Protein AF-A0A953XU45-F1 (afdb_monomer)

Structure (mmCIF, N/CA/C/O backbone):
data_AF-A0A953XU45-F1
#
_entry.id   AF-A0A953XU45-F1
#
loop_
_atom_site.group_PDB
_atom_site.id
_atom_site.type_symbol
_atom_site.label_atom_id
_atom_site.label_alt_id
_atom_site.label_comp_id
_atom_site.label_asym_id
_atom_site.label_entity_id
_atom_site.label_seq_id
_atom_site.pdbx_PDB_ins_code
_atom_site.Cartn_x
_atom_site.Cartn_y
_atom_site.Cartn_z
_atom_site.occupancy
_atom_site.B_iso_or_equiv
_atom_site.auth_seq_id
_atom_site.auth_comp_id
_atom_site.auth_asym_id
_atom_site.auth_atom_id
_atom_site.pdbx_PDB_model_num
ATOM 1 N N . LEU A 1 1 ? 2.049 -4.537 -27.971 1.00 59.34 1 LEU A N 1
ATOM 2 C CA . LEU A 1 1 ? 2.521 -4.951 -26.633 1.00 59.34 1 LEU A CA 1
ATOM 3 C C . LEU A 1 1 ? 4.026 -5.222 -26.651 1.00 59.34 1 LEU A C 1
ATOM 5 O O . LEU A 1 1 ? 4.647 -5.045 -25.622 1.00 59.34 1 LEU A O 1
ATOM 9 N N . ASP A 1 2 ? 4.620 -5.499 -27.819 1.00 70.56 2 ASP A N 1
ATOM 10 C CA . ASP A 1 2 ? 6.044 -5.865 -27.972 1.00 70.56 2 ASP A CA 1
ATOM 11 C C . ASP A 1 2 ? 7.044 -4.688 -28.004 1.00 70.56 2 ASP A C 1
ATOM 13 O O . ASP A 1 2 ? 8.174 -4.842 -28.455 1.00 70.56 2 ASP A O 1
ATOM 17 N N . ASP A 1 3 ? 6.638 -3.494 -27.570 1.00 85.00 3 ASP A N 1
ATOM 18 C CA . ASP A 1 3 ? 7.524 -2.327 -27.489 1.00 85.00 3 ASP A CA 1
ATOM 19 C C . ASP A 1 3 ? 7.794 -2.031 -26.016 1.00 85.00 3 ASP A C 1
ATOM 21 O O . ASP A 1 3 ? 6.856 -1.723 -25.283 1.00 85.00 3 ASP A O 1
ATOM 25 N N . GLU A 1 4 ? 9.055 -2.080 -25.584 1.00 82.81 4 GLU A N 1
ATOM 26 C CA . GLU A 1 4 ? 9.454 -1.861 -24.184 1.00 82.81 4 GLU A CA 1
ATOM 27 C C . GLU A 1 4 ? 8.942 -0.532 -23.604 1.00 82.81 4 GLU A C 1
ATOM 29 O O . GLU A 1 4 ? 8.716 -0.408 -22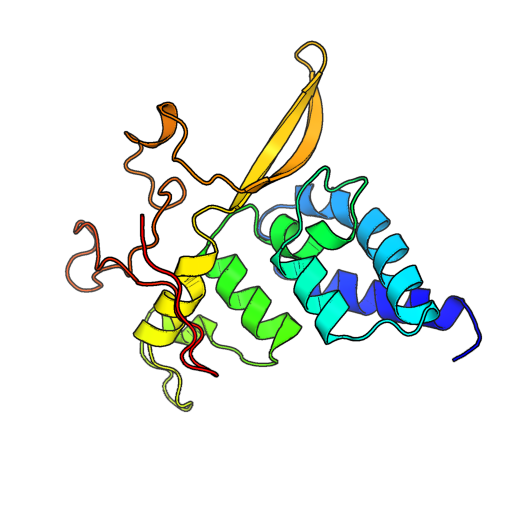.394 1.00 82.81 4 GLU A O 1
ATOM 34 N N . ARG A 1 5 ? 8.700 0.470 -24.462 1.00 91.50 5 ARG A N 1
ATOM 35 C CA . ARG A 1 5 ? 8.142 1.770 -24.064 1.00 91.50 5 ARG A CA 1
ATOM 36 C C . ARG A 1 5 ? 6.715 1.659 -23.531 1.00 91.50 5 ARG A C 1
ATOM 38 O O . ARG A 1 5 ? 6.288 2.545 -22.789 1.00 91.50 5 ARG A O 1
ATOM 45 N N . TYR A 1 6 ? 5.987 0.600 -23.886 1.00 92.25 6 TYR A N 1
ATOM 46 C CA . TYR A 1 6 ? 4.669 0.299 -23.334 1.00 92.25 6 TYR A CA 1
ATOM 47 C C . TYR A 1 6 ? 4.742 0.129 -21.813 1.00 92.25 6 TYR A C 1
ATOM 49 O O . TYR A 1 6 ? 4.042 0.850 -21.094 1.00 92.25 6 TYR A O 1
ATOM 57 N N . GLY A 1 7 ? 5.625 -0.756 -21.331 1.00 95.38 7 GLY A N 1
ATOM 58 C CA . GLY A 1 7 ? 5.829 -0.994 -19.904 1.00 95.38 7 GLY A CA 1
ATOM 59 C C . GLY A 1 7 ? 6.229 0.283 -19.180 1.00 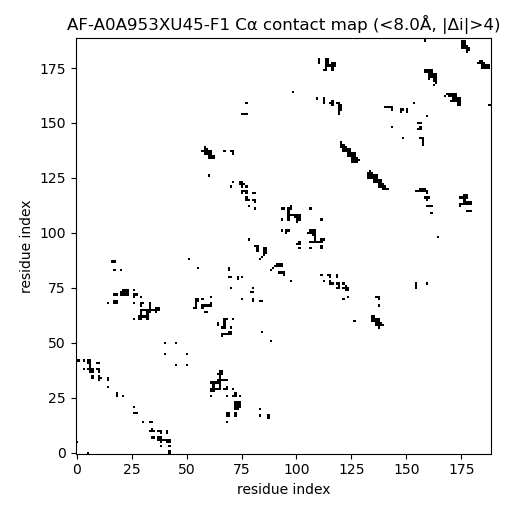95.38 7 GLY A C 1
ATOM 60 O O . GLY A 1 7 ? 5.592 0.647 -18.198 1.00 95.38 7 GLY A O 1
ATOM 61 N N . VAL A 1 8 ? 7.176 1.047 -19.733 1.00 96.94 8 VAL A N 1
ATOM 62 C CA . VAL A 1 8 ? 7.631 2.313 -19.131 1.00 96.94 8 VAL A CA 1
ATOM 63 C C . VAL A 1 8 ? 6.507 3.346 -19.014 1.00 96.94 8 VAL A C 1
ATOM 65 O O . VAL A 1 8 ? 6.394 4.032 -17.994 1.00 96.94 8 VAL A O 1
ATOM 68 N N . ASN A 1 9 ? 5.667 3.488 -20.043 1.00 96.75 9 ASN A N 1
ATOM 69 C CA . ASN A 1 9 ? 4.551 4.433 -20.016 1.00 96.75 9 ASN A CA 1
ATOM 70 C C . ASN A 1 9 ? 3.541 4.080 -18.914 1.00 96.75 9 ASN A C 1
ATOM 72 O O . ASN A 1 9 ? 3.174 4.935 -18.105 1.00 96.75 9 ASN A O 1
ATOM 76 N N . TRP A 1 10 ? 3.128 2.815 -18.852 1.00 97.38 10 TRP A N 1
ATOM 77 C CA . TRP A 1 10 ? 2.162 2.349 -17.859 1.00 97.38 10 TRP A CA 1
ATOM 78 C C . TRP A 1 10 ? 2.744 2.275 -16.447 1.00 97.38 10 TRP A C 1
ATOM 80 O O . TRP A 1 10 ? 2.054 2.615 -15.488 1.00 97.38 10 TRP A O 1
ATOM 90 N N . ALA A 1 11 ? 4.023 1.935 -16.304 1.00 98.06 11 ALA A N 1
ATOM 91 C CA . ALA A 1 11 ? 4.728 1.967 -15.030 1.00 98.06 11 ALA A CA 1
ATOM 92 C C . ALA A 1 11 ? 4.748 3.377 -14.428 1.00 98.06 11 ALA A C 1
ATOM 94 O O . ALA A 1 11 ? 4.522 3.543 -13.232 1.00 98.06 11 ALA A O 1
ATOM 95 N N . ARG A 1 12 ? 4.952 4.415 -15.251 1.00 98.31 12 ARG A N 1
ATOM 96 C CA . ARG A 1 12 ? 4.872 5.816 -14.800 1.00 98.31 12 ARG A CA 1
ATOM 97 C C . ARG A 1 12 ? 3.469 6.188 -14.335 1.00 98.31 12 ARG A C 1
ATOM 99 O O . ARG A 1 12 ? 3.345 6.800 -13.279 1.00 98.31 12 ARG A O 1
ATOM 106 N N . TYR A 1 13 ? 2.440 5.779 -15.078 1.00 97.81 13 TYR A N 1
ATOM 107 C CA . TYR A 1 13 ? 1.050 5.977 -14.666 1.00 97.81 13 TYR A CA 1
ATOM 108 C C . TYR A 1 13 ? 0.772 5.335 -13.300 1.00 97.81 13 TYR A C 1
ATOM 110 O O . TYR A 1 13 ? 0.275 6.005 -12.399 1.00 97.81 13 TYR A O 1
ATOM 118 N N . TRP A 1 14 ? 1.141 4.064 -13.116 1.00 97.88 14 TRP A N 1
ATOM 119 C CA . TRP A 1 14 ? 0.916 3.347 -11.859 1.00 97.88 14 TRP A CA 1
ATOM 120 C C . TRP A 1 14 ? 1.731 3.911 -10.699 1.00 97.88 14 TRP A C 1
ATOM 122 O O . TRP A 1 14 ? 1.195 4.083 -9.605 1.00 97.88 14 TRP A O 1
ATOM 132 N N . ARG A 1 15 ? 2.993 4.279 -10.940 1.00 98.19 15 ARG A N 1
ATOM 133 C CA . ARG A 1 15 ? 3.811 5.012 -9.971 1.00 98.19 15 ARG A CA 1
ATOM 134 C C . ARG A 1 15 ? 3.092 6.285 -9.519 1.00 98.19 15 ARG A C 1
ATOM 136 O O . ARG A 1 15 ? 2.994 6.523 -8.318 1.00 98.19 15 ARG A O 1
ATOM 143 N N . ASP A 1 16 ? 2.596 7.094 -10.453 1.00 98.00 16 ASP A N 1
ATOM 144 C CA . ASP A 1 16 ? 1.911 8.348 -10.124 1.00 98.00 16 ASP A CA 1
ATOM 145 C C . ASP A 1 16 ? 0.602 8.085 -9.381 1.00 98.00 16 ASP A C 1
ATOM 147 O O . ASP A 1 16 ? 0.333 8.736 -8.375 1.00 98.00 16 ASP A O 1
ATOM 151 N N . ALA A 1 17 ? -0.164 7.078 -9.803 1.00 96.94 17 ALA A N 1
ATOM 152 C CA . ALA A 1 17 ? -1.384 6.661 -9.126 1.00 96.94 17 ALA A CA 1
ATOM 153 C C . ALA A 1 17 ? -1.125 6.232 -7.673 1.00 96.94 17 ALA A C 1
ATOM 155 O O . ALA A 1 17 ? -1.920 6.584 -6.804 1.00 96.94 17 ALA A O 1
ATOM 156 N N . ILE A 1 18 ? -0.034 5.511 -7.396 1.00 97.38 18 ILE A N 1
ATOM 157 C CA . ILE A 1 18 ? 0.339 5.051 -6.048 1.00 97.38 18 ILE A CA 1
ATOM 158 C C . ILE A 1 18 ? 0.905 6.200 -5.199 1.00 97.38 18 ILE A C 1
ATOM 160 O O . ILE A 1 18 ? 0.511 6.378 -4.049 1.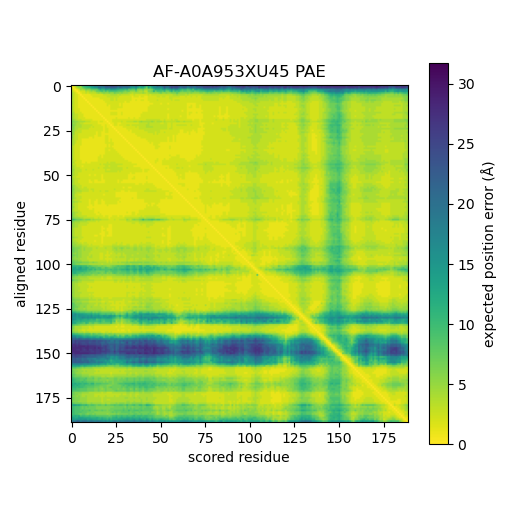00 97.38 18 ILE A O 1
ATOM 164 N N . LEU A 1 19 ? 1.809 7.014 -5.754 1.00 97.56 19 LEU A N 1
ATOM 165 C CA . LEU A 1 19 ? 2.491 8.090 -5.018 1.00 97.56 19 LEU A CA 1
ATOM 166 C C . LEU A 1 19 ? 1.659 9.377 -4.884 1.00 97.56 19 LEU A C 1
ATOM 168 O O . LEU A 1 19 ? 2.091 10.314 -4.196 1.00 97.56 19 LEU A O 1
ATOM 172 N N . TYR A 1 20 ? 0.478 9.435 -5.512 1.00 96.00 20 TYR A N 1
ATOM 173 C CA . TYR A 1 20 ? -0.421 10.590 -5.473 1.00 96.00 20 TYR A CA 1
ATOM 174 C C . TYR A 1 20 ? -0.826 10.968 -4.042 1.00 96.00 20 TYR A C 1
ATOM 176 O O . TYR A 1 20 ? -0.755 12.141 -3.679 1.00 96.00 20 TYR A O 1
ATOM 184 N N . ARG A 1 21 ? -1.184 9.977 -3.213 1.00 94.56 21 ARG A N 1
ATOM 185 C CA . ARG A 1 21 ? -1.597 10.150 -1.806 1.00 94.56 21 ARG A CA 1
ATOM 186 C C . ARG A 1 21 ? -0.527 9.675 -0.821 1.00 94.56 21 ARG A C 1
ATOM 188 O O . ARG A 1 21 ? -0.835 9.062 0.189 1.00 94.56 21 ARG A O 1
ATOM 195 N N . ARG A 1 22 ? 0.749 9.912 -1.134 1.00 97.38 22 ARG A N 1
ATOM 196 C CA . ARG A 1 22 ? 1.843 9.568 -0.214 1.00 97.38 22 ARG A CA 1
ATOM 197 C C . ARG A 1 22 ? 1.778 10.415 1.064 1.00 97.38 22 ARG A C 1
ATOM 199 O O . ARG A 1 22 ? 1.556 11.622 0.998 1.00 97.38 22 ARG A O 1
ATOM 206 N N . ASN A 1 23 ? 2.090 9.794 2.193 1.00 95.06 23 ASN A N 1
ATOM 207 C CA . ASN A 1 23 ? 2.141 10.436 3.507 1.00 95.06 23 ASN A CA 1
ATOM 208 C C . ASN A 1 23 ? 3.444 11.196 3.772 1.00 95.06 23 ASN A C 1
ATOM 210 O O . ASN A 1 23 ? 3.493 12.067 4.638 1.00 95.06 23 ASN A O 1
ATOM 214 N N . ASP A 1 24 ? 4.514 10.864 3.050 1.00 95.19 24 ASP A N 1
ATOM 215 C CA . ASP A 1 24 ? 5.833 11.458 3.248 1.00 95.19 24 ASP A CA 1
ATOM 216 C C . ASP A 1 24 ? 6.565 11.613 1.911 1.00 95.19 24 ASP A C 1
ATOM 218 O O . ASP A 1 24 ? 6.570 10.710 1.071 1.00 95.19 24 ASP A O 1
ATOM 222 N N . GLU A 1 25 ? 7.226 12.752 1.701 1.00 96.19 25 GLU A N 1
ATOM 223 C CA . GLU A 1 25 ? 7.978 13.008 0.469 1.00 96.19 25 GLU A CA 1
ATOM 224 C C . GLU A 1 25 ? 9.145 12.044 0.263 1.00 96.19 25 GLU A C 1
ATOM 226 O O . GLU A 1 25 ? 9.513 11.755 -0.874 1.00 96.19 25 GLU A O 1
ATOM 231 N N . ARG A 1 26 ? 9.703 11.481 1.338 1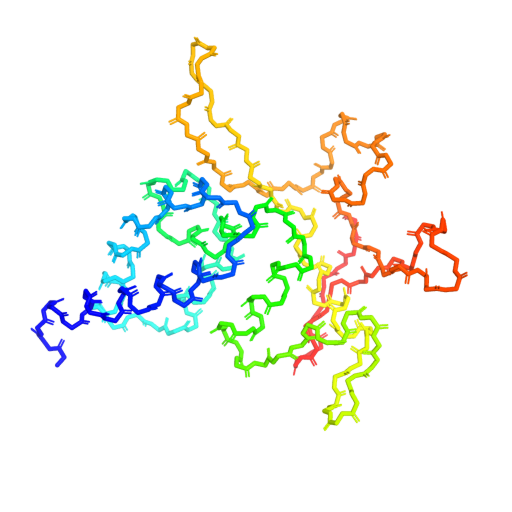.00 95.94 26 ARG A N 1
ATOM 232 C CA . ARG A 1 26 ? 10.792 10.501 1.251 1.00 95.94 26 ARG A CA 1
ATOM 233 C C . ARG A 1 26 ? 10.349 9.197 0.593 1.00 95.94 26 ARG A C 1
ATOM 235 O O . ARG A 1 26 ? 11.211 8.463 0.118 1.00 95.94 26 ARG A O 1
ATOM 242 N N . ALA A 1 27 ? 9.046 8.929 0.488 1.00 96.56 27 ALA A N 1
ATOM 243 C CA . ALA A 1 27 ? 8.534 7.825 -0.320 1.00 96.56 27 ALA A CA 1
ATOM 244 C C . ALA A 1 27 ? 8.897 7.967 -1.811 1.00 96.56 27 ALA A C 1
ATOM 246 O O . ALA A 1 27 ? 8.995 6.964 -2.513 1.00 96.56 27 ALA A O 1
ATOM 247 N N . LEU A 1 28 ? 9.189 9.184 -2.297 1.00 97.50 28 LEU A N 1
ATOM 248 C CA . LEU A 1 28 ? 9.670 9.413 -3.666 1.00 97.50 28 LEU A CA 1
ATOM 249 C C . LEU A 1 28 ? 11.017 8.733 -3.954 1.00 97.50 28 LEU A C 1
ATOM 251 O O . LEU A 1 28 ? 11.348 8.532 -5.119 1.00 97.50 28 LEU A O 1
ATOM 255 N N . LEU A 1 29 ? 11.772 8.320 -2.929 1.00 97.25 29 LEU A N 1
ATOM 256 C CA . LEU A 1 29 ? 12.967 7.489 -3.109 1.00 97.25 29 LEU A CA 1
ATOM 257 C C . LEU A 1 29 ? 12.645 6.132 -3.762 1.00 97.25 29 LEU A C 1
ATOM 259 O O . LEU A 1 29 ? 13.519 5.566 -4.410 1.00 97.25 29 LEU A O 1
ATOM 263 N N . ALA A 1 30 ? 11.401 5.653 -3.649 1.00 97.81 30 ALA A N 1
ATOM 264 C CA . ALA A 1 30 ? 10.914 4.451 -4.326 1.00 97.81 30 ALA A CA 1
ATOM 265 C C . ALA A 1 30 ? 10.494 4.689 -5.789 1.00 97.81 30 ALA A C 1
ATOM 267 O O . ALA A 1 30 ? 10.178 3.751 -6.505 1.00 97.81 30 ALA A O 1
ATOM 268 N N . SER A 1 31 ? 10.453 5.942 -6.258 1.00 98.44 31 SER A N 1
ATOM 269 C CA . SER A 1 31 ? 9.887 6.299 -7.569 1.00 98.44 31 SER A CA 1
ATOM 270 C C . SER A 1 31 ? 10.595 5.610 -8.736 1.00 98.44 31 SER A C 1
ATOM 272 O O . SER A 1 31 ? 9.943 5.090 -9.641 1.00 98.44 31 SER A O 1
ATOM 274 N N . ARG A 1 32 ? 11.934 5.599 -8.719 1.00 98.44 32 ARG A N 1
ATOM 275 C CA . ARG A 1 32 ? 12.734 5.003 -9.795 1.00 98.44 32 ARG A CA 1
ATOM 276 C C . ARG A 1 32 ? 12.626 3.481 -9.786 1.00 98.44 32 ARG A C 1
ATOM 278 O O . ARG A 1 32 ? 12.264 2.916 -10.808 1.00 98.44 32 ARG A O 1
ATOM 285 N N . SER A 1 33 ? 12.884 2.850 -8.640 1.00 98.62 33 SER A N 1
ATOM 286 C CA . SER A 1 33 ? 12.779 1.394 -8.481 1.00 98.62 33 SER A CA 1
ATOM 287 C C . SER A 1 33 ? 11.379 0.893 -8.831 1.00 98.62 33 SER A C 1
ATOM 289 O O . SER A 1 33 ? 11.257 -0.130 -9.493 1.00 98.62 33 SER A O 1
ATOM 291 N N . ALA A 1 34 ? 10.326 1.635 -8.472 1.00 98.56 34 ALA A N 1
ATOM 292 C CA . ALA A 1 34 ? 8.952 1.312 -8.847 1.00 98.56 34 ALA A CA 1
ATOM 293 C C . ALA A 1 34 ? 8.731 1.332 -10.360 1.00 98.56 34 ALA A C 1
ATOM 295 O O . ALA A 1 34 ? 8.100 0.423 -10.887 1.00 98.56 34 ALA A O 1
ATOM 296 N N . VAL A 1 35 ? 9.231 2.357 -11.063 1.00 98.69 35 VAL A N 1
ATOM 297 C CA . VAL A 1 35 ? 9.102 2.427 -12.527 1.00 98.69 35 VAL A CA 1
ATOM 298 C C . VAL A 1 35 ? 9.869 1.292 -13.184 1.00 98.69 35 VAL A C 1
ATOM 300 O O . VAL A 1 35 ? 9.312 0.659 -14.076 1.00 98.69 35 VAL A O 1
ATOM 303 N N . ASP A 1 36 ? 11.098 1.027 -12.742 1.00 98.56 36 ASP A N 1
ATOM 304 C CA . ASP A 1 36 ? 11.929 -0.051 -13.281 1.00 98.56 36 ASP A CA 1
ATOM 305 C C . ASP A 1 36 ? 11.208 -1.404 -13.089 1.00 98.56 36 ASP A C 1
ATOM 307 O O . ASP A 1 36 ? 10.869 -2.072 -14.064 1.00 98.56 36 ASP A O 1
ATOM 311 N N . TRP A 1 37 ? 10.815 -1.732 -11.853 1.00 98.69 37 TRP A N 1
ATOM 312 C CA . TRP A 1 37 ? 10.131 -2.987 -11.528 1.00 98.69 37 TRP A CA 1
ATOM 313 C C . TRP A 1 37 ? 8.777 -3.149 -12.234 1.00 98.69 37 TRP A C 1
ATOM 315 O O . TRP A 1 37 ? 8.519 -4.193 -12.829 1.00 98.69 37 TRP A O 1
ATOM 325 N N . LEU A 1 38 ? 7.907 -2.130 -12.214 1.00 98.44 38 LEU A N 1
ATOM 326 C CA . LEU A 1 38 ? 6.606 -2.198 -12.893 1.00 98.44 38 LEU A CA 1
ATOM 327 C C . LEU A 1 38 ? 6.767 -2.335 -14.409 1.00 98.44 38 LEU A C 1
ATOM 329 O O . LEU A 1 38 ? 5.967 -3.026 -15.035 1.00 98.44 38 LEU A O 1
ATOM 333 N N . SER A 1 39 ? 7.783 -1.698 -15.001 1.00 98.31 39 SER A N 1
ATOM 334 C CA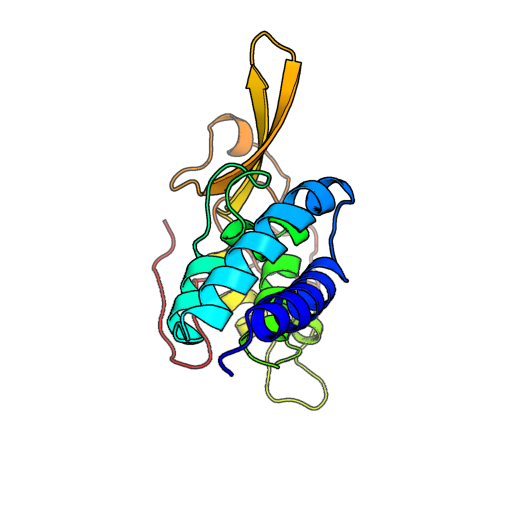 . SER A 1 39 ? 8.066 -1.850 -16.433 1.00 98.31 39 SER A CA 1
ATOM 335 C C . SER A 1 39 ? 8.411 -3.299 -16.754 1.00 98.31 39 SER A C 1
ATOM 337 O O . SER A 1 39 ? 7.866 -3.839 -17.716 1.00 98.31 39 SER A O 1
ATOM 339 N N . ASP A 1 40 ? 9.235 -3.937 -15.918 1.00 97.69 40 ASP A N 1
ATOM 340 C CA . ASP A 1 40 ? 9.594 -5.349 -16.061 1.00 97.69 40 ASP A CA 1
ATOM 341 C C . ASP A 1 40 ? 8.365 -6.258 -15.927 1.00 97.69 40 ASP A C 1
ATOM 343 O O . ASP A 1 40 ? 8.144 -7.108 -16.789 1.00 97.69 40 ASP A O 1
ATOM 347 N N . GLN A 1 41 ? 7.515 -6.045 -14.910 1.00 97.81 41 GLN A N 1
ATOM 348 C CA . GLN A 1 41 ? 6.285 -6.835 -14.730 1.00 97.81 41 GLN A CA 1
ATOM 349 C C . GLN A 1 41 ? 5.351 -6.717 -15.945 1.00 97.81 41 GLN A C 1
ATOM 351 O O . GLN A 1 41 ? 4.830 -7.717 -16.441 1.00 97.81 41 GLN A O 1
ATOM 356 N N . LEU A 1 42 ? 5.154 -5.493 -16.445 1.00 96.25 42 LEU A N 1
ATOM 357 C CA . LEU A 1 42 ? 4.255 -5.210 -17.563 1.00 96.25 42 LEU A CA 1
ATOM 358 C C . LEU A 1 42 ? 4.785 -5.766 -18.888 1.00 96.25 42 LEU A C 1
ATOM 360 O O . LEU A 1 42 ? 4.018 -6.355 -19.648 1.00 96.25 42 LEU A O 1
ATOM 364 N N . ASN A 1 43 ? 6.081 -5.604 -19.165 1.00 96.50 43 ASN A N 1
ATOM 365 C CA . ASN A 1 43 ? 6.698 -6.100 -20.397 1.00 96.50 43 ASN A CA 1
ATOM 366 C C . ASN A 1 43 ? 6.813 -7.631 -20.407 1.00 96.50 43 ASN A C 1
ATOM 368 O O . ASN A 1 43 ? 6.703 -8.244 -21.466 1.00 96.50 43 ASN A O 1
ATOM 372 N N . ALA A 1 44 ? 6.970 -8.257 -19.238 1.00 96.25 44 ALA A N 1
ATOM 373 C CA . ALA A 1 44 ? 6.926 -9.710 -19.091 1.00 96.25 44 ALA A CA 1
ATOM 374 C C . ALA A 1 44 ? 5.493 -10.280 -19.048 1.00 96.25 44 ALA A C 1
ATOM 376 O O . ALA A 1 44 ? 5.330 -11.496 -18.946 1.00 96.25 44 ALA A O 1
ATOM 377 N N . ASN A 1 45 ? 4.460 -9.429 -19.140 1.00 95.44 45 ASN A N 1
ATOM 378 C CA . ASN A 1 45 ? 3.049 -9.812 -19.056 1.00 95.44 45 ASN A CA 1
ATOM 379 C C . ASN A 1 45 ? 2.728 -10.635 -17.788 1.00 95.44 45 ASN A C 1
ATOM 381 O O . ASN A 1 45 ? 1.991 -11.622 -17.840 1.00 95.44 45 ASN A O 1
ATOM 385 N N . VAL A 1 46 ? 3.310 -10.238 -16.650 1.00 97.50 46 VAL A N 1
ATOM 386 C CA . VAL A 1 46 ? 3.037 -10.846 -15.341 1.00 97.50 46 VAL A CA 1
ATOM 387 C C . VAL A 1 46 ? 1.581 -10.595 -14.948 1.00 97.50 46 VAL A C 1
ATOM 389 O O . VAL A 1 46 ? 1.028 -9.519 -15.191 1.00 97.50 46 VAL A O 1
ATOM 392 N N . GLY A 1 47 ? 0.953 -11.593 -14.323 1.00 97.19 47 GLY A N 1
ATOM 393 C CA . GLY A 1 47 ? -0.417 -11.492 -13.829 1.00 97.19 47 GLY A CA 1
ATOM 394 C C . GLY A 1 47 ? -0.596 -10.330 -12.848 1.00 97.19 47 GLY A C 1
ATOM 395 O O . GLY A 1 47 ? 0.256 -10.055 -11.995 1.00 97.19 47 GLY A O 1
ATOM 396 N N . TRP A 1 48 ? -1.726 -9.625 -12.952 1.00 95.00 48 TRP A N 1
ATOM 397 C CA . TRP A 1 48 ? -2.027 -8.530 -12.026 1.00 95.00 48 TRP A CA 1
ATOM 398 C C . TRP A 1 48 ? -2.207 -9.022 -10.587 1.00 95.00 48 TRP A C 1
ATOM 400 O O . TRP A 1 48 ? -1.874 -8.307 -9.650 1.00 95.00 48 TRP A O 1
ATOM 410 N N . ASP A 1 49 ? -2.681 -10.250 -10.398 1.00 95.94 49 ASP A N 1
ATOM 411 C CA . ASP A 1 49 ? -2.764 -10.916 -9.100 1.00 95.94 49 ASP A CA 1
ATOM 412 C C . ASP A 1 49 ? -1.378 -11.121 -8.470 1.00 95.94 49 ASP A C 1
ATOM 414 O O . ASP A 1 49 ? -1.189 -10.832 -7.287 1.00 95.94 49 ASP A O 1
ATOM 418 N N . GLU A 1 50 ? -0.388 -11.539 -9.261 1.00 98.12 50 GLU A N 1
ATOM 419 C CA . GLU A 1 50 ? 0.996 -11.676 -8.803 1.00 98.12 50 GLU A CA 1
ATOM 420 C C . GLU A 1 50 ? 1.618 -10.315 -8.472 1.00 98.12 50 GLU A C 1
ATOM 422 O O . GLU A 1 50 ? 2.257 -10.167 -7.428 1.00 98.12 50 GLU A O 1
ATOM 427 N N . THR A 1 51 ? 1.363 -9.307 -9.312 1.00 97.94 51 THR A N 1
ATOM 428 C CA . THR A 1 51 ? 1.823 -7.924 -9.107 1.00 97.94 51 THR A CA 1
ATOM 429 C C . THR A 1 51 ? 1.198 -7.315 -7.846 1.00 97.94 51 THR A C 1
ATOM 431 O O . THR A 1 51 ? 1.900 -6.754 -7.005 1.00 97.94 51 THR A O 1
ATOM 434 N N . ALA A 1 52 ? -0.116 -7.463 -7.669 1.00 97.00 52 ALA A N 1
ATOM 435 C CA . ALA A 1 52 ? -0.845 -6.997 -6.494 1.00 97.00 52 ALA A CA 1
ATOM 436 C C . ALA A 1 52 ? -0.352 -7.694 -5.222 1.00 97.00 52 ALA A C 1
ATOM 438 O O . ALA A 1 52 ? -0.112 -7.024 -4.217 1.00 97.00 52 ALA A O 1
ATOM 439 N N . ARG A 1 53 ? -0.137 -9.017 -5.274 1.00 97.12 53 ARG A N 1
ATOM 440 C CA . ARG A 1 53 ? 0.460 -9.780 -4.171 1.00 97.12 53 ARG A CA 1
ATOM 441 C C . ARG A 1 53 ? 1.834 -9.224 -3.808 1.00 97.12 53 ARG A C 1
ATOM 443 O O . ARG A 1 53 ? 2.063 -8.940 -2.638 1.00 97.12 53 ARG A O 1
ATOM 450 N N . ALA A 1 54 ? 2.710 -9.019 -4.793 1.00 98.25 54 ALA A N 1
ATOM 451 C CA . ALA A 1 54 ? 4.042 -8.466 -4.563 1.00 98.25 54 ALA A CA 1
ATOM 452 C C . ALA A 1 54 ? 3.982 -7.089 -3.881 1.00 98.25 54 ALA A C 1
ATOM 454 O O . ALA A 1 54 ? 4.692 -6.874 -2.904 1.00 98.25 54 ALA A O 1
ATOM 455 N N . LEU A 1 55 ? 3.083 -6.201 -4.324 1.00 98.00 55 LEU A N 1
ATOM 456 C CA . LEU A 1 55 ? 2.896 -4.870 -3.736 1.00 98.00 55 LEU A CA 1
ATOM 457 C C . LEU A 1 55 ? 2.447 -4.912 -2.265 1.00 98.00 55 LEU A C 1
ATOM 459 O O . LEU A 1 55 ? 2.935 -4.124 -1.455 1.00 98.00 55 LEU A O 1
ATOM 463 N N . VAL A 1 56 ? 1.511 -5.800 -1.905 1.00 95.69 56 VAL A N 1
ATOM 464 C CA . VAL A 1 56 ? 0.956 -5.849 -0.536 1.00 95.69 56 VAL A CA 1
ATOM 465 C C . VAL A 1 56 ? 1.829 -6.624 0.450 1.00 95.69 56 VAL A C 1
ATOM 467 O O . VAL A 1 56 ? 1.728 -6.387 1.652 1.00 95.69 56 VAL A O 1
ATOM 470 N N . THR A 1 57 ? 2.694 -7.523 -0.031 1.00 94.94 57 THR A N 1
ATOM 471 C CA . THR A 1 57 ? 3.611 -8.310 0.815 1.00 94.94 57 THR A CA 1
ATOM 472 C C . THR A 1 57 ? 5.061 -7.822 0.772 1.00 94.94 57 THR A C 1
ATOM 474 O O . THR A 1 57 ? 5.945 -8.501 1.292 1.00 94.94 57 THR A O 1
ATOM 477 N N . ALA A 1 58 ? 5.334 -6.688 0.124 1.00 96.75 58 ALA A N 1
ATOM 478 C CA . ALA A 1 58 ? 6.692 -6.207 -0.105 1.00 96.75 58 ALA A CA 1
ATOM 479 C C . ALA A 1 58 ? 7.467 -5.913 1.192 1.00 96.75 58 ALA A C 1
ATOM 481 O O . ALA A 1 58 ? 6.926 -5.432 2.190 1.00 96.75 58 ALA A O 1
ATOM 482 N N . SER A 1 59 ? 8.780 -6.138 1.148 1.00 95.75 59 SER A N 1
ATOM 483 C CA . SER A 1 59 ? 9.726 -5.757 2.200 1.00 95.75 59 SER A CA 1
ATOM 484 C C . SER A 1 59 ? 11.088 -5.416 1.589 1.00 95.75 59 SER A C 1
ATOM 486 O O . SER A 1 59 ? 11.346 -5.746 0.435 1.00 95.75 59 SER A O 1
ATOM 488 N N . GLY A 1 60 ? 11.956 -4.747 2.347 1.00 96.25 60 GLY A N 1
ATOM 489 C CA . GLY A 1 60 ? 13.305 -4.385 1.908 1.00 96.25 60 GLY A CA 1
ATOM 490 C C . GLY A 1 60 ? 13.472 -2.912 1.531 1.00 96.25 60 GLY A C 1
ATOM 491 O O . GLY A 1 60 ? 12.591 -2.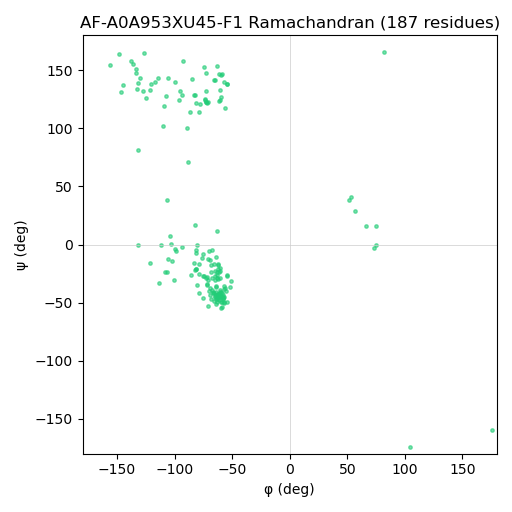077 1.757 1.00 96.25 60 GLY A O 1
ATOM 492 N N . SER A 1 61 ? 14.661 -2.582 1.022 1.00 97.12 61 SER A N 1
ATOM 493 C CA . SER A 1 61 ? 15.080 -1.219 0.668 1.00 97.12 61 SER A CA 1
ATOM 494 C C . SER A 1 61 ? 14.190 -0.613 -0.414 1.00 97.12 61 SER A C 1
ATOM 496 O O . SER A 1 61 ? 14.110 -1.133 -1.524 1.00 97.12 61 SER A O 1
ATOM 498 N N . ILE A 1 62 ? 13.583 0.542 -0.136 1.00 97.62 62 ILE A N 1
ATOM 499 C CA . ILE A 1 62 ? 12.641 1.159 -1.082 1.00 97.62 62 ILE A CA 1
ATOM 500 C C . ILE A 1 62 ? 13.327 1.672 -2.351 1.00 97.62 62 ILE A C 1
ATOM 502 O O . ILE A 1 62 ? 12.701 1.794 -3.397 1.00 97.62 62 ILE A O 1
ATOM 506 N N . ALA A 1 63 ? 14.627 1.963 -2.269 1.00 97.12 63 ALA A N 1
ATOM 507 C CA . ALA A 1 63 ? 15.416 2.434 -3.403 1.00 97.12 63 ALA A CA 1
ATOM 508 C C . ALA A 1 63 ? 15.842 1.299 -4.352 1.00 97.12 63 ALA A C 1
ATOM 510 O O . ALA A 1 63 ? 16.252 1.576 -5.476 1.00 97.12 63 ALA A O 1
ATOM 511 N N . GLU A 1 64 ? 15.764 0.047 -3.898 1.00 97.25 64 GLU A N 1
ATOM 512 C CA . GLU A 1 64 ? 16.248 -1.136 -4.623 1.00 97.25 64 GLU A CA 1
ATOM 513 C C . GLU A 1 64 ? 15.094 -2.059 -5.036 1.00 97.25 64 GLU A C 1
ATOM 515 O O . GLU A 1 64 ? 15.143 -2.649 -6.109 1.00 97.25 64 GLU A O 1
ATOM 520 N N . HIS A 1 65 ? 14.033 -2.123 -4.227 1.00 98.19 65 HIS A N 1
ATOM 521 C CA . HIS A 1 65 ? 12.879 -3.002 -4.408 1.00 98.19 65 HIS A CA 1
ATOM 522 C C . HIS A 1 65 ? 11.640 -2.187 -4.793 1.00 98.19 65 HIS A C 1
ATOM 524 O O . HIS A 1 65 ? 11.022 -1.533 -3.946 1.00 98.19 65 HIS A O 1
ATOM 530 N N . GLY A 1 66 ? 11.288 -2.185 -6.080 1.00 98.12 66 GLY A N 1
ATOM 531 C CA . GLY A 1 66 ? 10.193 -1.373 -6.620 1.00 98.12 66 GLY A CA 1
ATOM 532 C C . GLY A 1 66 ? 8.803 -1.791 -6.141 1.00 98.12 66 GLY A C 1
ATOM 533 O O . GLY A 1 66 ? 7.924 -0.943 -5.979 1.00 98.12 66 GLY A O 1
ATOM 534 N N . GLU A 1 67 ? 8.627 -3.070 -5.820 1.00 98.38 67 GLU A N 1
ATOM 535 C CA . GLU A 1 67 ? 7.412 -3.645 -5.244 1.00 98.38 67 GLU A CA 1
ATOM 536 C C . GLU A 1 67 ? 7.044 -3.016 -3.888 1.00 98.38 67 GLU A C 1
ATOM 538 O O . GLU A 1 67 ? 5.886 -3.028 -3.480 1.00 98.38 67 GLU A O 1
ATOM 543 N N . THR A 1 68 ? 7.996 -2.378 -3.200 1.00 98.38 68 THR A N 1
ATOM 544 C CA . THR A 1 68 ? 7.740 -1.702 -1.916 1.00 98.38 68 THR A CA 1
ATOM 545 C C . THR A 1 68 ? 6.917 -0.421 -2.038 1.00 98.38 68 THR A C 1
ATOM 547 O O . THR A 1 68 ? 6.453 0.092 -1.020 1.00 98.38 68 THR A O 1
ATOM 550 N N . VAL A 1 69 ? 6.724 0.115 -3.249 1.00 98.31 69 VAL A N 1
ATOM 551 C CA . VAL A 1 69 ? 6.204 1.474 -3.474 1.00 98.31 69 VAL A CA 1
ATOM 552 C C . VAL A 1 69 ? 4.846 1.739 -2.822 1.00 98.31 69 VAL A C 1
ATOM 554 O O . VAL A 1 69 ? 4.643 2.828 -2.284 1.00 98.31 69 VAL A O 1
ATOM 557 N N . LEU A 1 70 ? 3.939 0.755 -2.804 1.00 97.81 70 LEU A N 1
ATOM 558 C CA . LEU A 1 70 ? 2.610 0.911 -2.207 1.00 97.81 70 LEU A CA 1
ATOM 559 C C . LEU A 1 70 ? 2.700 1.109 -0.690 1.00 97.81 70 LEU A C 1
ATOM 561 O O . LEU A 1 70 ? 2.137 2.062 -0.157 1.00 97.81 70 LEU A O 1
ATOM 565 N N . LEU A 1 71 ? 3.462 0.254 -0.006 1.00 97.19 71 LEU A N 1
ATOM 566 C CA . LEU A 1 71 ? 3.668 0.335 1.443 1.00 97.19 71 LEU A CA 1
ATOM 567 C C . LEU A 1 71 ? 4.555 1.533 1.821 1.00 97.19 71 LEU A C 1
ATOM 569 O O . LEU A 1 71 ? 4.329 2.192 2.839 1.00 97.19 71 LEU A O 1
ATOM 573 N N . ALA A 1 72 ? 5.538 1.860 0.976 1.00 97.12 72 ALA A N 1
ATOM 574 C CA . ALA A 1 72 ? 6.417 3.009 1.150 1.00 97.12 72 ALA A CA 1
ATOM 575 C C . ALA A 1 72 ? 5.661 4.340 1.088 1.00 97.12 72 ALA A C 1
ATOM 577 O O . ALA A 1 72 ? 5.920 5.226 1.906 1.00 97.12 72 ALA A O 1
ATOM 578 N N . ALA A 1 73 ? 4.701 4.466 0.167 1.00 97.62 73 ALA A N 1
ATOM 579 C CA . ALA A 1 73 ? 3.870 5.656 0.021 1.00 97.62 73 ALA A CA 1
ATOM 580 C C . ALA A 1 73 ? 3.117 6.006 1.315 1.00 97.62 73 ALA A C 1
ATOM 582 O O . ALA A 1 73 ? 2.996 7.184 1.643 1.00 97.62 73 ALA A O 1
ATOM 583 N N . GLN A 1 74 ? 2.684 5.000 2.080 1.00 95.88 74 GLN A N 1
ATOM 584 C CA . GLN A 1 74 ? 1.840 5.196 3.266 1.00 95.88 74 GLN A CA 1
ATOM 585 C C . GLN A 1 74 ? 2.621 5.304 4.577 1.00 95.88 74 GLN A C 1
ATOM 587 O O . GLN A 1 74 ? 2.045 5.558 5.635 1.00 95.88 74 GLN A O 1
ATOM 592 N N . TRP A 1 75 ? 3.948 5.163 4.527 1.00 93.19 75 TRP A N 1
ATOM 593 C CA . TRP A 1 75 ? 4.844 5.404 5.661 1.00 93.19 75 TRP A CA 1
ATOM 594 C C . TRP A 1 75 ? 4.535 4.586 6.931 1.00 93.19 75 TRP A C 1
ATOM 596 O O . TRP A 1 75 ? 4.841 4.999 8.051 1.00 93.19 75 TRP A O 1
ATOM 606 N N . GLY A 1 76 ? 3.956 3.393 6.766 1.00 85.62 76 GLY A N 1
ATOM 607 C CA . GLY A 1 76 ? 3.565 2.519 7.877 1.00 85.62 76 GLY A CA 1
ATOM 608 C C . GLY A 1 76 ? 2.304 2.964 8.627 1.00 85.62 76 GLY A C 1
ATOM 609 O O . GLY A 1 76 ? 2.084 2.492 9.742 1.00 85.62 76 GLY A O 1
ATOM 610 N N . ASN A 1 77 ? 1.501 3.868 8.052 1.00 92.12 77 ASN A N 1
ATOM 611 C CA . ASN A 1 77 ? 0.151 4.153 8.531 1.00 92.12 77 ASN A CA 1
ATOM 612 C C . ASN A 1 77 ? -0.803 3.041 8.063 1.00 92.12 77 ASN A C 1
ATOM 614 O O . ASN A 1 77 ? -0.942 2.796 6.863 1.00 92.12 77 ASN A O 1
ATOM 618 N N . THR A 1 78 ? -1.440 2.364 9.016 1.00 94.00 78 THR A N 1
ATOM 619 C CA . THR A 1 78 ? -2.318 1.214 8.776 1.00 94.00 78 THR A CA 1
ATOM 620 C C . THR A 1 78 ? -3.553 1.604 7.963 1.00 94.00 78 THR A C 1
ATOM 622 O O . THR A 1 78 ? -3.862 0.973 6.951 1.00 94.00 78 THR A O 1
ATOM 625 N N . GLU A 1 79 ? -4.264 2.644 8.383 1.00 95.44 79 GLU A N 1
ATOM 626 C CA . GLU A 1 79 ? -5.524 3.086 7.790 1.00 95.44 79 GLU A CA 1
ATOM 627 C C . GLU A 1 79 ? -5.324 3.678 6.389 1.00 95.44 79 GLU A C 1
ATOM 629 O O . GLU A 1 79 ? -6.110 3.401 5.477 1.00 95.44 79 GLU A O 1
ATOM 634 N N . ASP A 1 80 ? -4.231 4.410 6.178 1.00 95.88 80 ASP A N 1
ATOM 635 C CA . ASP A 1 80 ? -3.887 4.936 4.854 1.00 95.88 80 ASP A CA 1
ATOM 636 C C . ASP A 1 80 ? -3.454 3.800 3.913 1.00 95.88 80 ASP A C 1
ATOM 638 O O . ASP A 1 80 ? -3.896 3.741 2.766 1.00 95.88 80 ASP A O 1
ATOM 642 N N . THR A 1 81 ? -2.689 2.819 4.414 1.00 96.38 81 THR A N 1
ATOM 643 C CA . THR A 1 81 ? -2.374 1.583 3.664 1.00 96.38 81 THR A CA 1
ATOM 644 C C . THR A 1 81 ? -3.640 0.855 3.240 1.00 96.38 81 THR A C 1
ATOM 646 O O . THR A 1 81 ? -3.773 0.482 2.079 1.00 96.38 81 THR A O 1
ATOM 649 N N . THR A 1 82 ? -4.603 0.721 4.146 1.00 96.69 82 THR A N 1
ATOM 650 C CA . THR A 1 82 ? -5.904 0.088 3.881 1.00 96.69 82 THR A CA 1
ATOM 651 C C . THR A 1 82 ? -6.660 0.805 2.769 1.00 96.69 82 THR A C 1
ATOM 653 O O . THR A 1 82 ? -7.123 0.183 1.808 1.00 96.69 82 THR A O 1
ATOM 656 N N . SER A 1 83 ? -6.745 2.130 2.886 1.00 96.69 83 SER A N 1
ATOM 657 C CA . SER A 1 83 ? -7.426 3.000 1.929 1.00 96.69 83 SER A CA 1
ATOM 658 C C . SER A 1 83 ? -6.816 2.883 0.535 1.00 96.69 83 SER A C 1
ATOM 660 O O . SER A 1 83 ? -7.532 2.755 -0.459 1.00 96.69 83 SER A O 1
ATOM 662 N N . GLU A 1 84 ? -5.488 2.874 0.455 1.00 97.06 84 GLU A N 1
ATOM 663 C CA . GLU A 1 84 ? -4.762 2.876 -0.809 1.00 97.06 84 GLU A CA 1
ATOM 664 C C . GLU A 1 84 ? -4.679 1.484 -1.439 1.00 97.06 84 GLU A C 1
ATOM 666 O O . GLU A 1 84 ? -4.834 1.371 -2.652 1.00 97.06 84 GLU A O 1
ATOM 671 N N . VAL A 1 85 ? -4.576 0.412 -0.647 1.00 96.44 85 VAL A N 1
ATOM 672 C CA . VAL A 1 85 ? -4.748 -0.971 -1.127 1.00 96.44 85 VAL A CA 1
ATOM 673 C C . VAL A 1 85 ? -6.128 -1.144 -1.765 1.00 96.44 85 VAL A C 1
ATOM 675 O O . VAL A 1 85 ? -6.236 -1.638 -2.887 1.00 96.44 85 VAL A O 1
ATOM 678 N N . SER A 1 86 ? -7.185 -0.669 -1.103 1.00 95.44 86 SER A N 1
ATOM 679 C CA . SER A 1 86 ? -8.544 -0.720 -1.648 1.00 95.44 86 SER A CA 1
ATOM 680 C C . SER A 1 86 ? -8.705 0.109 -2.918 1.00 95.44 86 SER A C 1
ATOM 682 O O . SER A 1 86 ? -9.239 -0.372 -3.920 1.00 95.44 86 SER A O 1
ATOM 684 N N . ARG A 1 87 ? -8.200 1.343 -2.916 1.00 95.31 87 ARG A N 1
ATOM 685 C CA . ARG A 1 87 ? -8.340 2.252 -4.053 1.00 95.31 87 ARG A CA 1
ATOM 686 C C . ARG A 1 87 ? -7.541 1.789 -5.272 1.00 95.31 87 ARG A C 1
ATOM 688 O O . ARG A 1 87 ? -8.070 1.816 -6.379 1.00 95.31 87 ARG A O 1
ATOM 695 N N . VAL A 1 88 ? -6.277 1.414 -5.079 1.00 95.88 88 VAL A N 1
ATOM 696 C CA . VAL A 1 88 ? -5.339 1.100 -6.168 1.00 95.88 88 VAL A CA 1
ATOM 697 C C . VAL A 1 88 ? -5.579 -0.302 -6.720 1.00 95.88 88 VAL A C 1
ATOM 699 O O . VAL A 1 88 ? -5.535 -0.476 -7.935 1.00 95.88 88 VAL A O 1
ATOM 702 N N . LEU A 1 89 ? -5.836 -1.293 -5.860 1.00 95.00 89 LEU A N 1
ATOM 703 C CA . LEU A 1 89 ? -5.885 -2.699 -6.281 1.00 95.00 89 LEU A CA 1
ATOM 704 C C . LEU A 1 89 ? -7.308 -3.228 -6.465 1.00 95.00 89 LEU A C 1
ATOM 706 O O . LEU A 1 89 ? -7.518 -4.100 -7.304 1.00 95.00 89 LEU A O 1
ATOM 710 N N . MET A 1 90 ? -8.281 -2.710 -5.708 1.00 92.81 90 MET A N 1
ATOM 711 C CA . MET A 1 90 ? -9.668 -3.198 -5.740 1.00 92.81 90 MET A CA 1
ATOM 712 C C . MET A 1 90 ? -10.629 -2.251 -6.467 1.00 92.81 90 MET A C 1
ATOM 714 O O . MET A 1 90 ? -11.764 -2.631 -6.740 1.00 92.81 90 MET A O 1
ATOM 718 N N . GLY A 1 91 ? -10.210 -1.016 -6.766 1.00 91.62 91 GLY A N 1
ATOM 719 C CA . GLY A 1 91 ? -11.084 0.007 -7.350 1.00 91.62 91 GLY A CA 1
ATOM 720 C C . GLY A 1 91 ? -12.208 0.467 -6.412 1.00 91.62 91 GLY A C 1
ATOM 721 O O . GLY A 1 91 ? -13.166 1.091 -6.862 1.00 91.62 91 GLY A O 1
ATOM 722 N N . VAL A 1 92 ? -12.098 0.170 -5.113 1.00 90.44 92 VAL A N 1
ATOM 723 C CA . VAL A 1 92 ? -13.112 0.478 -4.098 1.00 90.44 92 VAL A CA 1
ATOM 724 C C . VAL A 1 92 ? -12.615 1.614 -3.211 1.00 90.44 92 VAL A C 1
ATOM 726 O O . VAL A 1 92 ? -11.528 1.541 -2.637 1.00 90.44 92 VAL A O 1
ATOM 729 N N . GLN A 1 93 ? -13.428 2.659 -3.053 1.00 90.50 93 GLN A N 1
ATOM 730 C CA . GLN A 1 93 ? -13.145 3.769 -2.140 1.00 90.50 93 GLN A CA 1
ATOM 731 C C . GLN A 1 93 ? -13.694 3.488 -0.735 1.00 90.50 93 GLN A C 1
ATOM 733 O O . GLN A 1 93 ? -14.670 4.095 -0.297 1.00 90.50 93 GLN A O 1
ATOM 738 N N . ILE A 1 94 ? -13.064 2.552 -0.022 1.00 93.25 94 ILE A N 1
ATOM 739 C CA . ILE A 1 94 ? -13.513 2.131 1.314 1.00 93.25 94 ILE A CA 1
ATOM 740 C C . ILE A 1 94 ? -13.173 3.146 2.418 1.00 93.25 94 ILE A C 1
ATOM 742 O O . ILE A 1 94 ? -13.708 3.054 3.513 1.00 93.25 94 ILE A O 1
ATOM 746 N N . GLN A 1 95 ? -12.329 4.151 2.158 1.00 93.88 95 GLN A N 1
ATOM 747 C CA . GLN A 1 95 ? -11.815 5.058 3.194 1.00 93.88 95 GLN A CA 1
ATOM 748 C C . GLN A 1 95 ? -12.896 5.859 3.933 1.00 93.88 95 GLN A C 1
ATOM 750 O O . GLN A 1 95 ? -12.728 6.191 5.100 1.00 93.88 95 GLN A O 1
ATOM 755 N N . CYS A 1 96 ? -14.033 6.147 3.291 1.00 93.62 96 CYS A N 1
ATOM 756 C CA . CYS A 1 96 ? -15.144 6.823 3.967 1.00 93.62 96 CYS A CA 1
ATOM 757 C C . CYS A 1 96 ? -15.732 5.956 5.092 1.00 93.62 96 CYS A C 1
ATOM 759 O O . CYS A 1 96 ? -16.238 6.499 6.072 1.00 93.62 96 CYS A O 1
ATOM 761 N N . ALA A 1 97 ? -15.613 4.628 4.966 1.00 95.56 97 ALA A N 1
ATOM 762 C CA . ALA A 1 97 ? -16.052 3.678 5.974 1.00 95.56 97 ALA A CA 1
ATOM 763 C C . ALA A 1 97 ? -15.197 3.719 7.255 1.00 95.56 97 ALA A C 1
ATOM 765 O O . ALA A 1 97 ? -15.630 3.226 8.284 1.00 95.56 97 ALA A O 1
ATOM 766 N N . GLN A 1 98 ? -14.023 4.360 7.260 1.00 95.44 98 GLN A N 1
ATOM 767 C CA . GLN A 1 98 ? -13.168 4.458 8.452 1.00 95.44 98 GLN A CA 1
ATOM 768 C C . GLN A 1 98 ? -13.894 5.059 9.670 1.00 95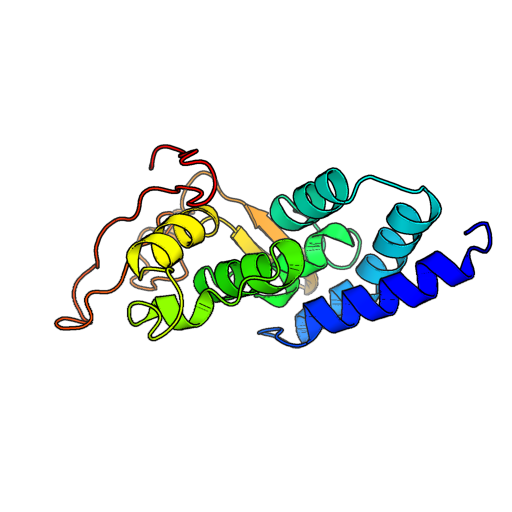.44 98 GLN A C 1
ATOM 770 O O . GLN A 1 98 ? -13.730 4.609 10.806 1.00 95.44 98 GLN A O 1
ATOM 775 N N . CYS A 1 99 ? -14.714 6.086 9.443 1.00 95.00 99 CYS A N 1
ATOM 776 C CA . CYS A 1 99 ? -15.363 6.830 10.523 1.00 95.00 99 CYS A CA 1
ATOM 777 C C . CYS A 1 99 ? -16.866 6.565 10.625 1.00 95.00 99 CYS A C 1
ATOM 779 O O . CYS A 1 99 ? -17.441 6.771 11.684 1.00 95.00 99 CYS A O 1
ATOM 781 N N . HIS A 1 100 ? -17.528 6.141 9.555 1.00 94.81 100 HIS A N 1
ATOM 782 C CA . HIS A 1 100 ? -18.965 5.872 9.556 1.00 94.81 100 HIS A CA 1
ATOM 783 C C . HIS A 1 100 ? -19.294 4.888 8.443 1.00 94.81 100 HIS A C 1
ATOM 785 O O . HIS A 1 100 ? -18.605 4.896 7.433 1.00 94.81 100 HIS A O 1
ATOM 791 N N . ASP A 1 101 ? -20.370 4.114 8.551 1.00 94.12 101 ASP A N 1
ATOM 792 C CA . ASP A 1 101 ? -20.812 3.278 7.427 1.00 94.12 101 ASP A CA 1
ATOM 793 C C . ASP A 1 101 ? -21.012 4.127 6.168 1.00 94.12 101 ASP A C 1
ATOM 795 O O . ASP A 1 101 ? -21.519 5.255 6.228 1.00 94.12 101 ASP A O 1
ATOM 799 N N . HIS A 1 102 ? -20.574 3.623 5.018 1.00 88.94 102 HIS A N 1
ATOM 800 C CA . HIS A 1 102 ? -20.613 4.396 3.788 1.00 88.94 102 HIS A CA 1
ATOM 801 C C . HIS A 1 102 ? -22.060 4.803 3.461 1.00 88.94 102 HIS A C 1
ATOM 803 O O . HIS A 1 102 ? -22.957 3.972 3.377 1.00 88.94 102 HIS A O 1
ATOM 809 N N . LYS A 1 103 ? -22.309 6.103 3.243 1.00 85.06 103 LYS A N 1
ATOM 810 C CA . LYS A 1 103 ? -23.682 6.645 3.136 1.00 85.06 103 LYS A CA 1
ATOM 811 C C . LYS A 1 103 ? -24.497 6.077 1.971 1.00 85.06 103 LYS A C 1
ATOM 813 O O . LYS A 1 103 ? -25.720 6.073 2.028 1.00 85.06 103 LYS A O 1
ATOM 818 N N . THR A 1 104 ? -23.827 5.692 0.889 1.00 85.44 104 THR A N 1
ATOM 819 C CA . THR A 1 104 ? -24.461 5.290 -0.381 1.00 85.44 104 THR A CA 1
ATOM 820 C C . THR A 1 104 ? -23.930 3.978 -0.951 1.00 85.44 104 THR A C 1
ATOM 822 O O . THR A 1 104 ? -24.343 3.583 -2.034 1.00 85.44 104 THR A O 1
ATOM 825 N N . ASP A 1 105 ? -22.978 3.342 -0.275 1.00 86.06 105 ASP A N 1
ATOM 826 C CA . ASP A 1 105 ? -22.344 2.096 -0.720 1.00 86.06 105 ASP A CA 1
ATOM 827 C C . ASP A 1 105 ? -22.478 1.093 0.428 1.00 86.06 105 ASP A C 1
ATOM 829 O O . ASP A 1 105 ? -22.803 1.480 1.547 1.00 86.06 105 ASP A O 1
ATOM 833 N N . ARG A 1 106 ? -22.265 -0.192 0.165 1.00 89.44 106 ARG A N 1
ATOM 834 C CA . ARG A 1 106 ? -22.525 -1.267 1.132 1.00 89.44 106 ARG A CA 1
ATOM 835 C C . ARG A 1 106 ? -21.489 -1.382 2.252 1.00 89.44 106 ARG A C 1
ATOM 837 O O . ARG A 1 106 ? -21.685 -2.192 3.151 1.00 89.44 106 ARG A O 1
ATOM 844 N N . TRP A 1 107 ? -20.386 -0.642 2.157 1.00 91.81 107 TRP A N 1
ATOM 845 C CA . TRP A 1 107 ? -19.238 -0.815 3.041 1.00 91.81 107 TRP A CA 1
ATOM 846 C C . TRP A 1 107 ? -19.526 -0.300 4.441 1.00 91.81 107 TRP A C 1
ATOM 848 O O . TRP A 1 107 ? -19.831 0.880 4.635 1.00 91.81 107 TRP A O 1
ATOM 858 N N . GLN A 1 108 ? -19.377 -1.188 5.409 1.00 94.75 108 GLN A N 1
ATOM 859 C CA . GLN A 1 108 ? -19.531 -0.876 6.817 1.00 94.75 108 GLN A CA 1
ATOM 860 C C . GLN A 1 108 ? -18.190 -0.511 7.450 1.00 94.75 108 GLN A C 1
ATOM 862 O O . GLN A 1 108 ? -17.107 -0.881 6.982 1.00 94.75 108 GLN A O 1
ATOM 867 N N . ARG A 1 109 ? -18.264 0.218 8.560 1.00 95.69 109 ARG A N 1
ATOM 868 C CA . ARG A 1 109 ? -17.091 0.660 9.304 1.00 95.69 109 ARG A CA 1
ATOM 869 C C . ARG A 1 109 ? -16.250 -0.499 9.819 1.00 95.69 109 ARG A C 1
ATOM 871 O O . ARG A 1 109 ? -15.022 -0.453 9.749 1.00 95.69 109 ARG A O 1
ATOM 878 N N . ASN A 1 110 ? -16.898 -1.564 10.279 1.00 95.81 110 ASN A N 1
ATOM 879 C CA . ASN A 1 110 ? -16.199 -2.779 10.683 1.00 95.81 110 ASN A CA 1
ATOM 880 C C . ASN A 1 110 ? -15.380 -3.381 9.528 1.00 95.81 110 ASN A C 1
ATOM 882 O O . ASN A 1 110 ? -14.236 -3.739 9.762 1.00 95.81 110 ASN A O 1
ATOM 886 N N . GLU A 1 111 ? -15.889 -3.422 8.292 1.00 95.62 111 GLU A N 1
ATOM 887 C CA . GLU A 1 111 ? -15.186 -3.994 7.129 1.00 95.62 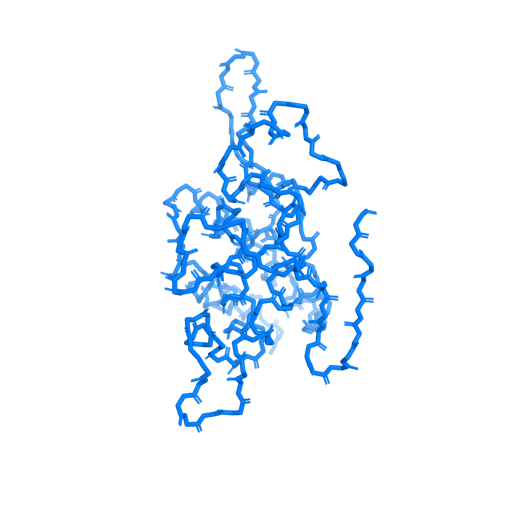111 GLU A CA 1
ATOM 888 C C . GLU A 1 111 ? -13.912 -3.212 6.775 1.00 95.62 111 GLU A C 1
ATOM 890 O O . GLU A 1 111 ? -12.890 -3.812 6.431 1.00 95.62 111 GLU A O 1
ATOM 895 N N . PHE A 1 112 ? -13.934 -1.879 6.918 1.00 97.00 112 PHE A N 1
ATOM 896 C CA . PHE A 1 112 ? -12.717 -1.067 6.808 1.00 97.00 112 PHE A CA 1
ATOM 897 C C . PHE A 1 112 ? -11.681 -1.503 7.846 1.00 97.00 112 PHE A C 1
ATOM 899 O O . PHE A 1 112 ? -10.516 -1.744 7.527 1.00 97.00 112 PHE A O 1
ATOM 906 N N . HIS A 1 113 ? -12.110 -1.611 9.102 1.00 97.06 113 HIS A N 1
ATOM 907 C CA . HIS A 1 113 ? -11.229 -1.926 10.215 1.00 97.06 113 HIS A CA 1
ATOM 908 C C . HIS A 1 113 ? -10.770 -3.401 10.225 1.00 97.06 113 HIS A C 1
ATOM 910 O O . HIS A 1 113 ? -9.651 -3.685 10.651 1.00 97.06 113 HIS A O 1
ATOM 916 N N . GLU A 1 114 ? -11.565 -4.327 9.690 1.00 96.69 114 GLU A N 1
ATOM 917 C CA . GLU A 1 114 ? -11.198 -5.726 9.434 1.00 96.69 114 GLU A CA 1
ATOM 918 C C . GLU A 1 114 ? -10.090 -5.833 8.375 1.00 96.69 114 GLU A C 1
ATOM 920 O O . GLU A 1 114 ? -9.115 -6.563 8.577 1.00 96.69 114 GLU A O 1
ATOM 925 N N . LEU A 1 115 ? -10.185 -5.070 7.276 1.00 96.25 115 LEU A N 1
ATOM 926 C CA . LEU A 1 115 ? -9.109 -4.996 6.283 1.00 96.25 115 LEU A CA 1
ATOM 927 C C . LEU A 1 115 ? -7.866 -4.303 6.863 1.00 96.25 115 LEU A C 1
ATOM 929 O O . LEU A 1 115 ? -6.736 -4.722 6.615 1.00 96.25 115 LEU A O 1
ATOM 933 N N . ALA A 1 116 ? -8.053 -3.261 7.670 1.00 96.19 116 ALA A N 1
ATOM 934 C CA . ALA A 1 116 ? -6.940 -2.546 8.280 1.00 96.19 116 ALA A CA 1
ATOM 935 C C . ALA A 1 116 ? -6.114 -3.410 9.233 1.00 96.19 116 ALA A C 1
ATOM 937 O O . ALA A 1 116 ? -4.900 -3.233 9.334 1.00 96.19 116 ALA A O 1
ATOM 938 N N . ALA A 1 117 ? -6.728 -4.408 9.864 1.00 95.44 117 ALA A N 1
ATOM 939 C CA . ALA A 1 117 ? -6.039 -5.303 10.779 1.00 95.44 117 ALA A CA 1
ATOM 940 C C . ALA A 1 117 ? -4.931 -6.166 10.137 1.00 95.44 117 ALA A C 1
ATOM 942 O O . ALA A 1 117 ? -4.110 -6.714 10.871 1.00 95.44 117 ALA A O 1
ATOM 943 N N . PHE A 1 118 ? -4.804 -6.214 8.804 1.00 93.75 118 PHE A N 1
ATOM 944 C CA . PHE A 1 118 ? -3.658 -6.851 8.136 1.00 93.75 118 PHE A CA 1
ATOM 945 C C . PHE A 1 118 ? -2.361 -6.023 8.177 1.00 93.75 118 PHE A C 1
ATOM 947 O O . PHE A 1 118 ? -1.270 -6.592 8.151 1.00 93.75 118 PHE A O 1
ATOM 954 N N . PHE A 1 119 ? -2.441 -4.692 8.276 1.00 93.56 119 PHE A N 1
ATOM 955 C CA . PHE A 1 119 ? -1.278 -3.806 8.122 1.00 93.56 119 PHE A CA 1
ATOM 956 C C . PHE A 1 119 ? -0.599 -3.262 9.401 1.00 93.56 119 PHE A C 1
ATOM 958 O O . PHE A 1 119 ? 0.468 -2.652 9.263 1.00 93.56 119 PHE A O 1
ATOM 965 N N . PRO A 1 120 ? -1.062 -3.499 10.654 1.00 92.00 120 PRO A N 1
ATOM 966 C CA . PRO A 1 120 ? -0.448 -2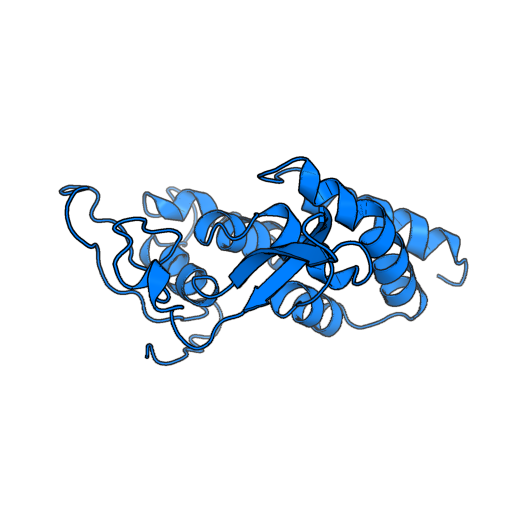.905 11.843 1.00 92.00 120 PRO A CA 1
ATOM 967 C C . PRO A 1 120 ? 0.960 -3.435 12.124 1.00 92.00 120 PRO A C 1
ATOM 969 O O . PRO A 1 120 ? 1.636 -2.911 13.003 1.00 92.00 120 PRO A O 1
ATOM 972 N N . ARG A 1 121 ? 1.459 -4.419 11.371 1.00 88.69 121 ARG A N 1
ATOM 973 C CA . ARG A 1 121 ? 2.817 -4.971 11.494 1.00 88.69 121 ARG A CA 1
ATOM 974 C C . ARG A 1 121 ? 3.816 -4.409 10.472 1.00 88.69 121 ARG A C 1
ATOM 976 O O . ARG A 1 121 ? 5.005 -4.688 10.597 1.00 88.69 121 ARG A O 1
ATOM 983 N N . VAL A 1 122 ? 3.373 -3.591 9.511 1.00 91.06 122 VAL A N 1
ATOM 984 C CA . VAL A 1 122 ? 4.217 -3.016 8.445 1.00 91.06 122 VAL A CA 1
ATOM 985 C C . VAL A 1 122 ? 4.741 -1.636 8.843 1.00 91.06 122 VAL A C 1
ATOM 987 O O . VAL A 1 122 ? 3.966 -0.765 9.235 1.00 91.06 122 VAL A O 1
ATOM 990 N N . ARG A 1 123 ? 6.050 -1.387 8.743 1.00 89.94 123 ARG A N 1
ATOM 991 C CA . ARG A 1 123 ? 6.655 -0.075 9.041 1.00 89.94 123 ARG A CA 1
ATOM 992 C C . ARG A 1 123 ? 7.714 0.319 8.031 1.00 89.94 123 ARG A C 1
ATOM 994 O O . ARG A 1 123 ? 8.360 -0.530 7.428 1.00 89.94 123 ARG A O 1
ATOM 1001 N N . LEU A 1 124 ? 7.960 1.627 7.962 1.00 91.88 124 LEU A N 1
ATOM 1002 C CA . LEU A 1 124 ? 9.145 2.177 7.317 1.00 91.88 124 LEU A CA 1
ATOM 1003 C C . LEU A 1 124 ? 10.234 2.465 8.345 1.00 91.88 124 LEU A C 1
ATOM 1005 O O . LEU A 1 124 ? 10.036 3.204 9.315 1.00 91.88 124 LEU A O 1
ATOM 1009 N N . ARG A 1 125 ? 11.409 1.879 8.118 1.00 90.94 125 ARG A N 1
ATOM 1010 C CA . ARG A 1 125 ? 12.587 2.024 8.974 1.00 90.94 125 ARG A CA 1
ATOM 1011 C C . ARG A 1 125 ? 13.710 2.702 8.205 1.00 90.94 125 ARG A C 1
ATOM 1013 O O . ARG A 1 125 ? 13.939 2.421 7.039 1.00 90.94 125 ARG A O 1
ATOM 1020 N N . ALA A 1 126 ? 14.435 3.598 8.871 1.00 92.12 126 ALA A N 1
ATOM 1021 C CA . ALA A 1 126 ? 15.643 4.184 8.303 1.00 92.12 126 ALA A CA 1
ATOM 1022 C C . ALA A 1 126 ? 16.787 3.159 8.303 1.00 92.12 126 ALA A C 1
ATOM 1024 O O . ALA A 1 126 ? 17.180 2.684 9.372 1.00 92.12 126 ALA A O 1
ATOM 1025 N N . ILE A 1 127 ? 17.367 2.908 7.132 1.00 90.88 127 ILE A N 1
ATOM 1026 C CA . ILE A 1 127 ? 18.599 2.132 6.979 1.00 90.88 127 ILE A CA 1
ATOM 1027 C C . ILE A 1 127 ? 19.757 3.009 7.460 1.00 90.88 127 ILE A C 1
ATOM 1029 O O . ILE A 1 127 ? 19.926 4.147 7.000 1.00 90.88 127 ILE A O 1
ATOM 1033 N N . ARG A 1 128 ? 20.552 2.499 8.403 1.00 89.12 128 ARG A N 1
ATOM 1034 C CA . ARG A 1 128 ? 21.731 3.186 8.943 1.00 89.12 128 ARG A CA 1
ATOM 1035 C C . ARG A 1 128 ? 22.979 2.337 8.723 1.00 89.12 128 ARG A C 1
ATOM 1037 O O . ARG A 1 128 ? 22.965 1.157 9.044 1.00 89.12 128 ARG A O 1
ATOM 1044 N N . ALA A 1 129 ? 24.043 2.963 8.232 1.00 84.19 129 ALA A N 1
ATOM 1045 C CA . ALA A 1 129 ? 25.385 2.387 8.148 1.00 84.19 129 ALA A CA 1
ATOM 1046 C C . ALA A 1 129 ? 26.380 3.413 8.699 1.00 84.19 129 ALA A C 1
ATOM 1048 O O . ALA A 1 129 ? 26.263 4.601 8.386 1.00 84.19 129 ALA A O 1
ATOM 1049 N N . ASP A 1 130 ? 27.301 2.980 9.560 1.00 85.00 130 ASP A N 1
ATOM 1050 C CA . ASP A 1 130 ? 28.319 3.837 10.192 1.00 85.00 130 ASP A CA 1
ATOM 1051 C C . ASP A 1 130 ? 27.733 5.094 10.867 1.00 85.00 130 ASP A C 1
ATOM 1053 O O . ASP A 1 130 ? 28.252 6.204 10.755 1.00 85.00 130 ASP A O 1
ATOM 1057 N N . GLY A 1 131 ? 26.567 4.947 11.505 1.00 78.81 131 GLY A N 1
ATOM 1058 C CA . GLY A 1 131 ? 25.843 6.051 12.149 1.00 78.81 131 GLY A CA 1
ATOM 1059 C C . GLY A 1 131 ? 25.154 7.034 11.190 1.00 78.81 131 GLY A C 1
ATOM 1060 O O . GLY A 1 131 ? 24.428 7.918 11.645 1.00 78.81 131 GLY A O 1
ATOM 1061 N N . LYS A 1 132 ? 25.304 6.875 9.869 1.00 79.19 132 LYS A N 1
ATOM 1062 C CA . LYS A 1 132 ? 24.677 7.730 8.849 1.00 79.19 132 LYS A CA 1
ATOM 1063 C C . LYS A 1 132 ? 23.427 7.071 8.270 1.00 79.19 132 LYS A C 1
ATOM 1065 O O . LYS A 1 132 ? 23.403 5.873 7.997 1.00 79.19 132 LYS A O 1
ATOM 1070 N N . ARG A 1 133 ? 22.373 7.865 8.045 1.00 82.88 133 ARG A N 1
ATOM 1071 C CA . ARG A 1 133 ? 21.162 7.411 7.340 1.00 82.88 133 ARG A CA 1
ATOM 1072 C C . ARG A 1 133 ? 21.485 7.220 5.857 1.00 82.88 133 ARG A C 1
ATOM 1074 O O . ARG A 1 133 ? 21.912 8.171 5.209 1.00 82.88 133 ARG A O 1
ATOM 1081 N N . ARG A 1 134 ? 21.268 6.010 5.342 1.00 87.62 134 ARG A N 1
ATOM 1082 C CA . ARG A 1 134 ? 21.547 5.626 3.947 1.00 87.62 134 ARG A CA 1
ATOM 1083 C C . ARG A 1 134 ? 20.290 5.474 3.096 1.00 87.62 134 ARG A C 1
ATOM 1085 O O . ARG A 1 134 ? 20.371 5.639 1.890 1.00 87.62 134 ARG A O 1
ATOM 1092 N N . GLY A 1 135 ? 19.139 5.220 3.715 1.00 93.25 135 GLY A N 1
ATOM 1093 C CA . GLY A 1 135 ? 17.880 5.035 3.000 1.00 93.25 135 GLY A CA 1
ATOM 1094 C C . GLY A 1 135 ? 16.740 4.652 3.932 1.00 93.25 135 GLY A C 1
ATOM 1095 O O . GLY A 1 135 ? 16.823 4.873 5.147 1.00 93.25 135 GLY A O 1
ATOM 1096 N N . PHE A 1 136 ? 15.696 4.069 3.355 1.00 96.00 136 PHE A N 1
ATOM 1097 C CA . PHE A 1 136 ? 14.548 3.526 4.070 1.00 96.00 136 PHE A CA 1
ATOM 1098 C C . PHE A 1 136 ? 14.203 2.144 3.528 1.00 96.00 136 PHE A C 1
ATOM 1100 O O . PHE A 1 136 ? 14.437 1.855 2.358 1.00 96.00 136 PHE A O 1
ATOM 1107 N N . GLU A 1 137 ? 13.637 1.314 4.386 1.00 96.38 137 GLU A N 1
ATOM 1108 C CA . GLU A 1 137 ? 13.164 -0.023 4.052 1.00 96.38 137 GLU A CA 1
ATOM 1109 C C . GLU A 1 137 ? 11.770 -0.252 4.630 1.00 96.38 137 GLU A C 1
ATOM 1111 O O . GLU A 1 137 ? 11.438 0.267 5.704 1.00 96.38 137 GLU A O 1
ATOM 1116 N N . VAL A 1 138 ? 10.977 -1.047 3.916 1.00 96.00 138 VAL A N 1
ATOM 1117 C CA . VAL A 1 138 ? 9.738 -1.629 4.430 1.00 96.00 138 VAL A CA 1
ATOM 1118 C C . VAL A 1 138 ? 10.094 -2.870 5.238 1.00 96.00 138 VAL A C 1
ATOM 1120 O O . VAL A 1 138 ? 10.814 -3.747 4.766 1.00 96.00 138 VAL A O 1
ATOM 1123 N N . VAL A 1 139 ? 9.583 -2.950 6.461 1.00 92.69 139 VAL A N 1
ATOM 1124 C CA . VAL A 1 139 ? 9.786 -4.085 7.364 1.00 92.69 139 VAL A CA 1
ATOM 1125 C C . VAL A 1 139 ? 8.455 -4.537 7.948 1.00 92.69 139 VAL A C 1
ATOM 1127 O O . VAL A 1 139 ? 7.628 -3.708 8.330 1.00 92.69 139 VAL A O 1
ATOM 1130 N N . ALA A 1 140 ? 8.270 -5.851 8.039 1.00 87.12 140 ALA A N 1
ATOM 1131 C CA . ALA A 1 140 ? 7.173 -6.477 8.763 1.00 87.12 140 ALA A CA 1
ATOM 1132 C C . ALA A 1 140 ? 7.701 -7.089 10.068 1.00 87.12 140 ALA A C 1
ATOM 1134 O O . ALA A 1 140 ? 8.824 -7.597 10.109 1.00 87.12 140 ALA A O 1
ATOM 1135 N N . PHE A 1 141 ? 6.912 -7.021 11.140 1.00 78.69 141 PHE A N 1
ATOM 1136 C CA . PHE A 1 141 ? 7.279 -7.589 12.437 1.00 78.69 141 PHE A CA 1
ATOM 1137 C C . PHE A 1 141 ? 6.218 -8.562 12.938 1.00 78.69 141 PHE A C 1
ATOM 1139 O O . PHE A 1 141 ? 5.073 -8.169 13.142 1.00 78.69 141 PHE A O 1
ATOM 1146 N N . ASP A 1 142 ? 6.629 -9.786 13.260 1.00 69.75 142 ASP A N 1
ATOM 1147 C CA . ASP A 1 142 ? 5.735 -10.763 13.896 1.00 69.75 142 ASP A CA 1
ATOM 1148 C C . ASP A 1 142 ? 5.490 -10.438 15.376 1.00 69.75 142 ASP A C 1
ATOM 1150 O O . ASP A 1 142 ? 4.453 -10.775 15.937 1.00 69.75 142 ASP A O 1
ATOM 1154 N N . ARG A 1 143 ? 6.439 -9.753 16.029 1.00 63.31 143 ARG A N 1
ATOM 1155 C CA . ARG A 1 143 ? 6.352 -9.348 17.440 1.00 63.31 143 ARG A CA 1
ATOM 1156 C C . ARG A 1 143 ? 6.677 -7.875 17.609 1.00 63.31 143 ARG A C 1
ATOM 1158 O O . ARG A 1 143 ? 7.584 -7.355 16.961 1.00 63.31 143 ARG A O 1
ATOM 1165 N N . ALA A 1 144 ? 5.978 -7.216 18.534 1.00 57.41 144 ALA A N 1
ATOM 1166 C CA . ALA A 1 144 ? 6.255 -5.827 18.871 1.00 57.41 144 ALA A CA 1
ATOM 1167 C C . ALA A 1 144 ? 7.702 -5.734 19.382 1.00 57.41 144 ALA A C 1
ATOM 1169 O O . ALA A 1 144 ? 8.041 -6.430 20.344 1.00 57.41 144 ALA A O 1
ATOM 1170 N N . PRO A 1 145 ? 8.569 -4.888 18.797 1.00 57.00 145 PRO A N 1
ATOM 1171 C CA . PRO A 1 145 ? 9.855 -4.588 19.412 1.00 57.00 145 PRO A CA 1
ATOM 1172 C C . PRO A 1 145 ? 9.611 -4.102 20.847 1.00 57.00 145 PRO A C 1
ATOM 1174 O O . PRO A 1 145 ? 8.692 -3.313 21.060 1.00 57.00 145 PRO A O 1
ATOM 1177 N N . ALA A 1 146 ? 10.415 -4.530 21.827 1.00 53.03 146 ALA A N 1
ATOM 1178 C CA . ALA A 1 146 ? 10.186 -4.229 23.250 1.00 53.03 146 ALA A CA 1
ATOM 1179 C C . ALA A 1 146 ? 9.971 -2.724 23.541 1.00 53.03 146 ALA A C 1
ATOM 1181 O O . ALA A 1 146 ? 9.177 -2.362 24.404 1.00 53.03 146 ALA A O 1
ATOM 1182 N N . ALA A 1 147 ? 10.598 -1.844 22.754 1.00 51.66 147 ALA A N 1
ATOM 1183 C CA . ALA A 1 147 ? 10.440 -0.389 22.832 1.00 51.66 147 ALA A CA 1
ATOM 1184 C C . ALA A 1 147 ? 9.049 0.143 22.409 1.00 51.66 147 ALA A C 1
ATOM 1186 O O . ALA A 1 147 ? 8.705 1.279 22.726 1.00 51.66 147 ALA A O 1
ATOM 1187 N N . ASN A 1 148 ? 8.251 -0.648 21.688 1.00 49.88 148 ASN A N 1
ATOM 1188 C CA . ASN A 1 148 ? 6.911 -0.291 21.210 1.00 49.88 148 ASN A CA 1
ATOM 1189 C C . ASN A 1 148 ? 5.786 -0.926 22.038 1.00 49.88 148 ASN A C 1
ATOM 1191 O O . ASN A 1 148 ? 4.653 -0.465 21.943 1.00 49.88 148 ASN A O 1
ATOM 1195 N N . ALA A 1 149 ? 6.081 -1.921 22.883 1.00 47.19 149 ALA A N 1
ATOM 1196 C CA . ALA A 1 149 ? 5.093 -2.535 23.777 1.00 47.19 149 ALA A CA 1
ATOM 1197 C C . ALA A 1 149 ? 4.518 -1.541 24.809 1.00 47.19 149 ALA A C 1
ATOM 1199 O O . ALA A 1 149 ? 3.408 -1.728 25.295 1.00 47.19 149 ALA A O 1
ATOM 1200 N N . GLN A 1 150 ? 5.261 -0.469 25.109 1.00 43.47 150 GLN A N 1
ATOM 1201 C CA . GLN A 1 150 ? 4.874 0.605 26.033 1.00 43.47 150 GLN A CA 1
ATOM 1202 C C . GLN A 1 150 ? 4.413 1.891 25.331 1.00 43.47 150 GLN A C 1
ATOM 1204 O O . GLN A 1 150 ? 4.094 2.878 25.992 1.00 43.47 150 GLN A O 1
ATOM 1209 N N . ALA A 1 151 ? 4.392 1.929 23.996 1.00 48.25 151 ALA A N 1
ATOM 1210 C CA . ALA A 1 151 ? 3.973 3.131 23.298 1.00 48.25 151 ALA A CA 1
ATOM 1211 C C . ALA A 1 151 ? 2.439 3.225 23.314 1.00 48.25 151 ALA A C 1
ATOM 1213 O O . ALA A 1 151 ? 1.765 2.476 22.613 1.00 48.25 151 ALA A O 1
ATOM 1214 N N . ASN A 1 152 ? 1.887 4.231 24.000 1.00 53.12 152 ASN A N 1
ATOM 1215 C CA . ASN A 1 152 ? 0.490 4.668 23.836 1.00 53.12 152 ASN A CA 1
ATOM 1216 C C . ASN A 1 152 ? 0.184 5.207 22.419 1.00 53.12 152 ASN A C 1
ATOM 1218 O O . ASN A 1 152 ? -0.866 5.796 22.199 1.00 53.12 152 ASN A O 1
ATOM 1222 N N . ASN A 1 153 ? 1.087 5.021 21.448 1.00 58.03 153 ASN A N 1
ATOM 1223 C CA . ASN A 1 153 ? 0.891 5.419 20.063 1.00 58.03 153 ASN A CA 1
ATOM 1224 C C . ASN A 1 153 ? 0.161 4.290 19.303 1.00 58.03 153 ASN A C 1
ATOM 1226 O O . ASN A 1 153 ? 0.762 3.229 19.100 1.00 58.03 153 ASN A O 1
ATOM 1230 N N . PRO A 1 154 ? -1.084 4.511 18.836 1.00 58.97 154 PRO A N 1
ATOM 1231 C CA . PRO A 1 154 ? -1.845 3.537 18.050 1.00 58.97 154 PRO A CA 1
ATOM 1232 C C . PRO A 1 154 ? -1.060 3.001 16.845 1.00 58.97 154 PRO A C 1
ATOM 1234 O O . PRO A 1 154 ? -1.066 1.801 16.585 1.00 58.97 154 PRO A O 1
ATOM 1237 N N . GLN A 1 155 ? -0.256 3.855 16.203 1.00 59.56 155 GLN A N 1
ATOM 1238 C CA . GLN A 1 155 ? 0.561 3.527 15.028 1.00 59.56 155 GLN A CA 1
ATOM 1239 C C . GLN A 1 155 ? 1.744 2.596 15.338 1.00 59.56 155 GLN A C 1
ATOM 1241 O O . GLN A 1 155 ? 2.484 2.198 14.440 1.00 59.56 155 GLN A O 1
ATOM 1246 N N . ARG A 1 156 ? 2.001 2.255 16.605 1.00 64.25 156 ARG A N 1
ATOM 1247 C CA . ARG A 1 156 ? 3.102 1.363 17.020 1.00 64.25 156 ARG A CA 1
ATOM 1248 C C . ARG A 1 156 ? 2.625 0.027 17.579 1.00 64.25 156 ARG A C 1
ATOM 1250 O O . ARG A 1 156 ? 3.463 -0.803 17.932 1.00 64.25 156 ARG A O 1
ATOM 1257 N N . ARG A 1 157 ? 1.310 -0.186 17.639 1.00 71.56 157 ARG A N 1
ATOM 1258 C CA . ARG A 1 157 ? 0.716 -1.457 18.053 1.00 71.56 157 ARG A CA 1
ATOM 1259 C C . ARG A 1 157 ? 0.907 -2.500 16.953 1.00 71.56 157 ARG A C 1
ATOM 1261 O O . ARG A 1 157 ? 0.930 -2.163 15.774 1.00 71.56 157 ARG A O 1
ATOM 1268 N N . VAL A 1 158 ? 1.062 -3.755 17.367 1.00 82.12 158 VAL A N 1
ATOM 1269 C CA . VAL A 1 158 ? 1.097 -4.914 16.458 1.00 82.12 158 VAL A CA 1
ATOM 1270 C C . VAL A 1 158 ? -0.284 -5.381 16.043 1.00 82.12 158 VAL A C 1
ATOM 1272 O O . VAL A 1 158 ? -0.404 -6.026 15.013 1.00 82.12 158 VAL A O 1
ATOM 1275 N N . GLU A 1 159 ? -1.303 -5.027 16.822 1.00 89.12 159 GLU A N 1
ATOM 1276 C CA . GLU A 1 159 ? -2.696 -5.293 16.498 1.00 89.12 159 GLU A CA 1
ATOM 1277 C C . GLU A 1 159 ? -3.444 -3.991 16.268 1.00 89.12 159 GLU A C 1
ATOM 1279 O O . GLU A 1 159 ? -3.204 -2.987 16.952 1.00 89.12 159 GLU A O 1
ATOM 1284 N N . HIS A 1 160 ? -4.365 -4.039 15.312 1.00 92.69 160 HIS A N 1
ATOM 1285 C CA . HIS A 1 160 ? -5.220 -2.919 14.968 1.00 92.69 160 HIS A CA 1
ATOM 1286 C C . HIS A 1 160 ? -6.437 -2.867 15.880 1.00 92.69 160 HIS A C 1
ATOM 1288 O O . HIS A 1 160 ? -7.015 -3.897 16.237 1.00 92.69 160 HIS A O 1
ATOM 1294 N N . ARG A 1 161 ? -6.840 -1.651 16.242 1.00 93.31 161 ARG A N 1
ATOM 1295 C CA . ARG A 1 161 ? -8.055 -1.423 17.017 1.00 93.31 161 ARG A CA 1
ATOM 1296 C C . ARG A 1 161 ? -8.933 -0.407 16.317 1.00 93.31 161 ARG A C 1
ATOM 1298 O O . ARG A 1 161 ? -8.449 0.646 15.913 1.00 93.31 161 ARG A O 1
ATOM 1305 N N . MET A 1 162 ? -10.216 -0.720 16.187 1.00 94.88 162 MET A N 1
ATOM 1306 C CA . MET A 1 162 ? -11.209 0.236 15.725 1.00 94.88 162 MET A CA 1
ATOM 1307 C C . MET A 1 162 ? -11.470 1.249 16.844 1.00 94.88 162 MET A C 1
ATOM 1309 O O . MET A 1 162 ? -11.843 0.837 17.945 1.00 94.88 162 MET A O 1
ATOM 1313 N N . PRO A 1 163 ? -11.275 2.558 16.602 1.00 93.19 163 PRO A N 1
ATOM 1314 C CA . PRO A 1 163 ? -11.524 3.575 17.615 1.00 93.19 163 PRO A CA 1
ATOM 1315 C C . PRO A 1 163 ? -12.980 3.573 18.082 1.00 93.19 163 PRO A C 1
ATOM 1317 O O . PRO A 1 163 ? -13.898 3.365 17.287 1.00 93.19 163 PRO A O 1
ATOM 1320 N N . ASP A 1 164 ? -13.199 3.866 19.355 1.00 92.62 164 ASP A N 1
ATOM 1321 C CA . ASP A 1 164 ? -14.522 4.236 19.844 1.00 92.62 164 ASP A CA 1
ATOM 1322 C C . ASP A 1 164 ? -14.738 5.727 19.536 1.00 92.62 164 ASP A C 1
ATOM 1324 O O . ASP A 1 164 ? -13.917 6.568 19.906 1.00 92.62 164 ASP A O 1
ATOM 1328 N N . LEU A 1 165 ? -15.791 6.049 18.780 1.00 90.62 165 LEU A N 1
ATOM 1329 C CA . LEU A 1 165 ? -16.071 7.429 18.366 1.00 90.62 165 LEU A CA 1
ATOM 1330 C C . LEU A 1 165 ? -16.729 8.245 19.481 1.00 90.62 165 LEU A C 1
ATOM 1332 O O . LEU A 1 165 ? -16.573 9.465 19.497 1.00 90.62 165 LEU A O 1
ATOM 1336 N N . ASP A 1 166 ? -17.419 7.579 20.408 1.00 93.25 166 ASP A N 1
ATOM 1337 C CA . ASP A 1 166 ? -18.060 8.207 21.563 1.00 93.25 166 ASP A CA 1
ATOM 1338 C C . ASP A 1 166 ? -17.069 8.356 22.726 1.00 93.25 166 ASP A C 1
ATOM 1340 O O . ASP A 1 166 ? -17.189 9.273 23.542 1.00 93.25 166 ASP A O 1
ATOM 1344 N N . ASN A 1 167 ? -16.047 7.493 22.779 1.00 92.12 167 ASN A N 1
ATOM 1345 C CA . ASN A 1 167 ? -14.962 7.560 23.754 1.00 92.12 167 ASN A CA 1
ATOM 1346 C C . ASN A 1 167 ? -13.562 7.442 23.109 1.00 92.12 167 ASN A C 1
ATOM 1348 O O . ASN A 1 167 ? -12.934 6.382 23.183 1.00 92.12 167 ASN A O 1
ATOM 1352 N N . PRO A 1 168 ? -13.010 8.536 22.549 1.00 87.00 168 PRO A N 1
ATOM 1353 C CA . PRO A 1 168 ? -11.710 8.524 21.869 1.00 87.00 168 PRO A CA 1
ATOM 1354 C C . PRO A 1 168 ? -10.509 8.142 22.750 1.00 87.00 168 PRO A C 1
ATOM 1356 O O . PRO A 1 168 ? -9.448 7.808 22.224 1.00 87.00 168 PRO A O 1
ATOM 1359 N N . GLU A 1 169 ? -10.648 8.211 24.079 1.00 86.56 169 GLU A N 1
ATOM 1360 C CA . GLU A 1 169 ? -9.603 7.794 25.024 1.00 86.56 169 GLU A CA 1
ATOM 1361 C C . GLU A 1 169 ? -9.615 6.282 25.294 1.00 86.56 169 GLU A C 1
ATOM 1363 O O . GLU A 1 169 ? -8.635 5.732 25.809 1.00 86.56 169 GLU A O 1
ATOM 1368 N N . ALA A 1 170 ? -10.702 5.586 24.941 1.00 89.31 170 ALA A N 1
ATOM 1369 C CA . ALA A 1 170 ? -10.770 4.139 25.051 1.00 89.31 170 ALA A CA 1
ATOM 1370 C C . ALA A 1 170 ? -9.742 3.470 24.132 1.00 89.31 170 ALA A C 1
ATOM 1372 O O . ALA A 1 170 ? -9.364 3.970 23.074 1.00 89.31 170 ALA A O 1
ATOM 1373 N N . ALA A 1 171 ? -9.323 2.260 24.504 1.00 85.06 171 ALA A N 1
ATOM 1374 C CA . ALA A 1 171 ? -8.382 1.491 23.696 1.00 85.06 171 ALA A CA 1
ATOM 1375 C C . ALA A 1 171 ? -8.925 1.137 22.295 1.00 85.06 171 ALA A C 1
ATOM 1377 O O . ALA A 1 171 ? -8.126 0.823 21.413 1.00 85.06 171 ALA A O 1
ATOM 1378 N N . GLY A 1 172 ? -10.248 1.161 22.106 1.00 91.56 172 GLY A N 1
ATOM 1379 C CA . GLY A 1 172 ? -10.929 0.697 20.901 1.00 91.56 172 GLY A CA 1
ATOM 1380 C C . GLY A 1 172 ? -11.135 -0.821 20.861 1.00 91.56 172 GLY A C 1
ATOM 1381 O O . GLY A 1 172 ? -10.527 -1.590 21.623 1.00 91.56 172 GLY A O 1
ATOM 1382 N N . GLU A 1 173 ? -11.993 -1.256 19.946 1.00 94.00 173 GLU A N 1
ATOM 1383 C CA . GLU A 1 173 ? -12.306 -2.665 19.703 1.00 94.00 173 GLU A CA 1
ATOM 1384 C C . GLU A 1 173 ? -11.135 -3.356 19.000 1.00 94.00 173 GLU A C 1
ATOM 1386 O O . GLU A 1 173 ? -10.586 -2.829 18.038 1.00 94.00 173 GLU A O 1
ATOM 1391 N N . LEU A 1 174 ? -10.718 -4.529 19.486 1.00 93.69 174 LEU A N 1
ATOM 1392 C CA . LEU A 1 174 ? -9.684 -5.321 18.818 1.00 93.69 174 LEU A CA 1
ATOM 1393 C C . LEU A 1 174 ? -10.252 -5.938 17.541 1.00 93.69 174 LEU A C 1
ATOM 1395 O O . LEU A 1 174 ? -11.198 -6.717 17.605 1.00 93.69 174 LEU A O 1
ATOM 1399 N N . MET A 1 175 ? -9.628 -5.638 16.407 1.00 94.88 175 MET A N 1
ATOM 1400 C CA . MET A 1 175 ? -10.109 -6.093 15.107 1.00 94.88 175 MET A CA 1
ATOM 1401 C C . MET A 1 175 ? -9.398 -7.370 14.686 1.00 94.88 175 MET A C 1
ATOM 1403 O O . MET A 1 175 ? -8.172 -7.449 14.730 1.00 94.88 175 MET A O 1
ATOM 1407 N N . THR A 1 176 ? -10.171 -8.358 14.240 1.00 94.50 176 THR A N 1
ATOM 1408 C CA . THR A 1 176 ? -9.613 -9.554 13.600 1.00 94.50 176 THR A CA 1
ATOM 1409 C C . THR A 1 176 ? -9.359 -9.258 12.118 1.00 94.50 176 THR A C 1
ATOM 1411 O O . THR A 1 176 ? -10.285 -8.795 11.448 1.00 94.50 176 THR A O 1
ATOM 1414 N N . PRO A 1 177 ? -8.151 -9.529 11.584 1.00 94.88 177 PRO A N 1
ATOM 1415 C CA . PRO A 1 177 ? -7.878 -9.422 10.155 1.00 94.88 177 PRO A CA 1
ATOM 1416 C C . PRO A 1 177 ? -8.840 -10.291 9.357 1.00 94.88 177 PRO A C 1
ATOM 1418 O O . PRO A 1 177 ? -8.842 -11.518 9.500 1.00 94.88 177 PRO A O 1
ATOM 1421 N N . LYS A 1 178 ? -9.652 -9.659 8.510 1.00 95.56 178 LYS A N 1
ATOM 1422 C CA . LYS A 1 178 ? -10.613 -10.353 7.655 1.00 95.56 178 LYS A CA 1
ATOM 1423 C C . LYS A 1 178 ? -10.787 -9.631 6.329 1.00 95.56 178 LYS A C 1
ATOM 1425 O O . LYS A 1 178 ? -10.965 -8.419 6.263 1.00 95.56 178 LYS A O 1
ATOM 1430 N N . PHE A 1 179 ? -10.709 -10.392 5.245 1.00 91.19 179 PHE A N 1
ATOM 1431 C CA . PHE A 1 179 ? -10.898 -9.880 3.902 1.00 91.19 179 PHE A CA 1
ATOM 1432 C C . PHE A 1 179 ? -12.375 -9.962 3.526 1.00 91.19 179 PHE A C 1
ATOM 1434 O O . PHE A 1 179 ? -12.872 -11.024 3.146 1.00 91.19 179 PHE A O 1
ATOM 1441 N N . PHE A 1 180 ? -13.074 -8.832 3.626 1.00 83.12 180 PHE A N 1
ATOM 1442 C CA . PHE A 1 180 ? -14.531 -8.733 3.484 1.00 83.12 180 PHE A CA 1
ATOM 1443 C C . PHE A 1 180 ? -15.094 -9.310 2.171 1.00 83.12 180 PHE A C 1
ATOM 1445 O O . PHE A 1 180 ? -16.223 -9.791 2.156 1.00 83.12 180 PHE A O 1
ATOM 1452 N N . LEU A 1 181 ? -14.319 -9.348 1.076 1.00 85.69 181 LEU A N 1
ATOM 1453 C CA . LEU A 1 181 ? -14.782 -9.928 -0.195 1.00 85.69 181 LEU A CA 1
ATOM 1454 C C . LEU A 1 181 ? -14.888 -11.460 -0.180 1.00 85.69 181 LEU A C 1
ATOM 1456 O O . LEU A 1 181 ? -15.679 -12.018 -0.935 1.00 85.69 181 LEU A O 1
ATOM 1460 N N . THR A 1 182 ? -14.088 -12.142 0.643 1.00 88.81 182 THR A N 1
ATOM 1461 C CA . THR A 1 182 ? -14.009 -13.620 0.662 1.00 88.81 182 THR A CA 1
ATOM 1462 C C . THR A 1 182 ? -14.347 -14.225 2.021 1.00 88.81 182 THR A C 1
ATOM 1464 O O . THR A 1 182 ? -14.565 -15.428 2.123 1.00 88.81 182 THR A O 1
ATOM 1467 N N . GLY A 1 183 ? -14.352 -13.410 3.077 1.00 88.81 183 GLY A N 1
ATOM 1468 C CA . GLY A 1 183 ? -14.448 -13.861 4.459 1.00 88.81 183 GLY A CA 1
ATOM 1469 C C . GLY A 1 183 ? -13.165 -14.490 5.011 1.00 88.81 183 GLY A C 1
ATOM 1470 O O . GLY A 1 183 ? -13.162 -14.869 6.178 1.00 88.81 183 GLY A O 1
ATOM 1471 N N . ALA A 1 184 ? -12.084 -14.590 4.224 1.00 91.44 184 ALA A N 1
ATOM 1472 C CA . ALA A 1 184 ? -10.810 -15.131 4.691 1.00 91.44 184 ALA A CA 1
ATOM 1473 C C . ALA A 1 184 ? -10.257 -14.297 5.855 1.00 91.44 184 ALA A C 1
ATOM 1475 O O . ALA A 1 184 ? -10.211 -13.072 5.768 1.00 91.44 184 ALA A O 1
ATOM 1476 N N . SER A 1 185 ? -9.819 -14.953 6.928 1.00 92.56 185 SER A N 1
ATOM 1477 C CA . SER A 1 185 ? -9.347 -14.293 8.147 1.00 92.56 185 SER A CA 1
ATOM 1478 C C . SER A 1 185 ? -8.070 -14.924 8.688 1.00 92.56 185 SER A C 1
ATOM 1480 O O . SER A 1 185 ? -7.832 -16.115 8.482 1.00 92.56 185 SER A O 1
ATOM 1482 N N . ILE A 1 186 ? -7.288 -14.147 9.436 1.00 87.69 186 ILE A N 1
ATOM 1483 C CA . ILE A 1 186 ? -6.094 -14.619 10.152 1.00 87.69 186 ILE A CA 1
ATOM 1484 C C . ILE A 1 186 ? -6.298 -14.347 11.651 1.00 87.69 186 ILE A C 1
ATOM 1486 O O . ILE A 1 186 ? -6.807 -13.279 11.991 1.00 87.69 186 ILE A O 1
ATOM 1490 N N . PRO A 1 187 ? -5.942 -15.276 12.560 1.00 83.75 187 PRO A N 1
ATOM 1491 C CA . PRO A 1 187 ? -6.011 -15.018 13.996 1.00 83.75 187 PRO A CA 1
ATOM 1492 C C . PRO A 1 187 ? -5.144 -13.824 14.416 1.00 83.75 187 PRO A C 1
ATOM 1494 O O . PRO A 1 187 ? -4.068 -13.603 13.863 1.00 83.75 187 PRO A O 1
ATOM 1497 N N . THR A 1 188 ? -5.588 -13.089 15.434 1.00 80.31 188 THR A N 1
ATOM 1498 C CA . THR A 1 188 ? -4.727 -12.155 16.178 1.00 80.31 188 THR A CA 1
ATOM 1499 C C . THR A 1 188 ? -3.787 -12.930 17.106 1.00 80.31 188 THR A C 1
ATOM 1501 O O . THR A 1 188 ? -4.184 -13.983 17.615 1.00 80.31 188 THR A O 1
ATOM 1504 N N . GLY A 1 189 ? -2.616 -12.369 17.419 1.00 64.81 189 GLY A N 1
ATOM 1505 C CA . GLY A 1 189 ? -1.585 -12.991 18.262 1.00 64.81 189 GLY A CA 1
ATOM 1506 C C . GLY A 1 189 ? -0.410 -13.515 17.458 1.00 64.81 189 GLY A C 1
ATOM 1507 O O . GLY A 1 189 ? -0.356 -14.745 17.252 1.00 64.81 189 GLY A O 1
#

Radius of gyration: 17.44 Å; Cα contacts (8 Å, |Δi|>4): 340; chains: 1; bounding box: 53×28×54 Å

Foldseek 3Di:
DQDLVVQLVVLLVLLCLLLVQAPDPLLCLLSVLSSVVSSVCVNVVPDLVVLLVLLLPDKWFSNNHNSPSNVSRHQLDLLVSLQSNCCSNVVDRQSVQCQAADPPDRRHVLLSQLQSFVRLQWHKDFDDDPNDGDGIIIDGDPDQDPVLVPDPDQSRDNWHFRADPVDNVDPHHTHWNANVVPRDTDDDD

Solvent-accessible surface area (backbone atoms only — not comparable to full-atom values): 10251 Å² total; per-residue (Å²): 127,95,48,71,65,55,15,45,54,52,14,46,52,50,47,49,66,53,53,68,78,38,73,44,79,75,33,58,56,14,51,62,21,22,27,55,46,39,16,52,41,52,62,67,64,56,54,67,68,60,52,51,48,42,30,77,68,41,58,44,44,24,61,74,36,18,47,25,37,59,54,43,12,28,57,30,38,29,65,56,39,39,30,46,50,30,42,75,78,66,72,36,82,51,55,63,7,68,85,38,57,33,94,88,52,92,51,38,32,64,51,38,38,16,46,20,24,70,36,32,34,39,36,64,43,76,38,68,57,97,91,38,81,76,49,45,23,36,44,76,49,97,62,66,56,79,84,33,75,76,46,91,44,75,83,51,32,61,65,31,52,43,74,34,88,92,42,76,86,51,86,36,49,79,38,54,24,29,41,76,93,77,66,53,65,52,86,78,133

Secondary structure (DSSP, 8-state):
---THHHHHHHHHHHHHHHTT-S-GGGGGGHHHHHHHHHHHHHTT--HHHHHHHHHS--EETTT-GGGHHHHHTTT-HHHHHHHHIIIII---GGGGGTS--SSSS--HHHHHHHHTTSTTEEEEEEEETTEEEEEEEEE-SS--TTTTT---GGG-SS-EEPPSS-TTS--EEPPPEETTTTEE----

pLDDT: mean 90.1, std 11.87, range [43.47, 98.69]

Sequence (189 aa):
LDDERYGVNWARYWRDAILYRRNDERALLASRSAVDWLSDQLNANVGWDETARALVTASGSIAEHGETVLLAAQWGNTEDTTSEVSRVLMGVQIQCAQCHDHKTDRWQRNEFHELAAFFPRVRLRAIRADGKRRGFEVVAFDRAPAANAQANNPQRRVEHRMPDLDNPEAAGELMTPKFFLTGASIPTG

Mean predicted aligned error: 5.33 Å